Protein AF-A0A7Y5GUT2-F1 (afdb_monomer)

Nearest PDB structures (foldseek):
  7p0h-assembly2_B  TM=5.068E-01  e=4.570E-03  synthetic construct
  6veh-assembly1_A  TM=7.057E-01  e=5.970E-02  synthetic construct
  6gx7-assembly2_F  TM=5.545E-01  e=1.476E-02  synthetic construct
  6hwp-assembly1_A  TM=4.542E-01  e=3.322E-02  synthetic construct
  8aw4-assembly1_A  TM=5.226E-01  e=8.958E-02  synthetic construct

Foldseek 3Di:
DDDDDDDDDPDDDDDDDDDDDDDPPPPVVQDQDALCCQAANDPDFDDALVSELLSDHDPRGGGHLQHDPDPVSLVRSLVSVQVVCVVPVVSVVVSVVVLVVVLPPPVDDLSSNLSSLLSVLSNPPDPPLVVLVVQLPDPSLSSVLSSLLSCVSVPPVVSLVVLLVQLLDPPLVSVLSSLLSLLVDDDLVSLVSLLCSLPDPSGDLNSNLSSLLSLLVVLLVQLPDPDDRDPSSVVSLVSLVVCCVPPVNVVNNVSSCSSNVSVD

Radius of gyration: 24.72 Å; Cα contacts (8 Å, |Δi|>4): 349; chains: 1; bounding box: 60×76×70 Å

Secondary structure (DSSP, 8-state):
-----------S----------------------HHHHHHEEEEE-SSGGG-TTS-EETTEEE-TTT---HHHHHHHHHHHHHHHHH-HHHHHHHHHHHHHHHH-TTS-HHHHHHHHHHHHH-TT---HHHHHHHT--S-HHHHHHHHHHHHHTT-HHHHHHHHHHHTSS-HHHHHHHHHHHTTS--HHHHHHHHHHHH-TTS-HHHHHHHHHHHHHHHHHHHHS-SPPPHHHHHHHHHHHHHHH-TT-HHHHHHHHHHHHTT-

Structure (mmCIF, N/CA/C/O backbone):
data_AF-A0A7Y5GUT2-F1
#
_entry.id   AF-A0A7Y5GUT2-F1
#
loop_
_atom_site.group_PDB
_atom_site.id
_atom_site.type_symbol
_atom_site.label_atom_id
_atom_site.label_alt_id
_atom_site.label_comp_id
_atom_site.label_asym_id
_atom_site.label_entit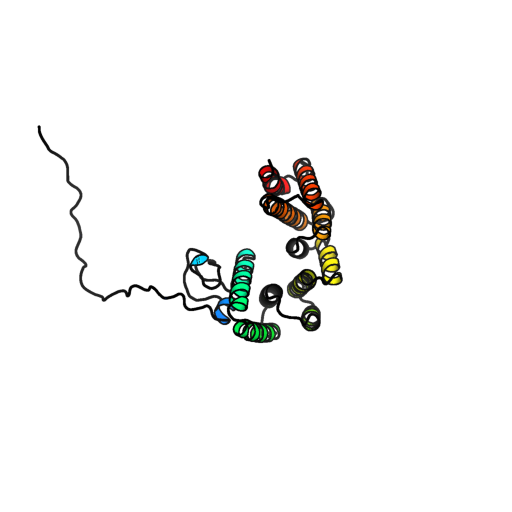y_id
_atom_site.label_seq_id
_atom_site.pdbx_PDB_ins_code
_atom_site.Cartn_x
_atom_site.Cartn_y
_atom_site.Cartn_z
_atom_site.occupancy
_atom_site.B_iso_or_equiv
_atom_site.auth_seq_id
_atom_site.auth_comp_id
_atom_site.auth_asym_id
_atom_site.auth_atom_id
_atom_site.pdbx_PDB_model_num
ATOM 1 N N . MET A 1 1 ? 37.863 -56.470 28.067 1.00 37.09 1 MET A N 1
ATOM 2 C CA . MET A 1 1 ? 38.954 -56.225 29.034 1.00 37.09 1 MET A CA 1
ATOM 3 C C . MET A 1 1 ? 39.257 -54.732 29.051 1.00 37.09 1 MET A C 1
ATOM 5 O O . MET A 1 1 ? 39.529 -54.203 27.990 1.00 37.09 1 MET A O 1
ATOM 9 N N . ILE A 1 2 ? 39.155 -54.115 30.241 1.00 39.62 2 ILE A N 1
ATOM 10 C CA . ILE A 1 2 ? 39.876 -52.911 30.727 1.00 39.62 2 ILE A CA 1
ATOM 11 C C . ILE A 1 2 ? 39.663 -51.618 29.897 1.00 39.62 2 ILE A C 1
ATOM 13 O O . ILE A 1 2 ? 40.226 -51.471 28.826 1.00 39.62 2 ILE A O 1
ATOM 17 N N . ARG A 1 3 ? 38.719 -50.721 30.237 1.00 39.31 3 ARG A N 1
ATOM 18 C CA . ARG A 1 3 ? 38.687 -49.711 31.331 1.00 39.31 3 ARG A CA 1
ATOM 19 C C . ARG A 1 3 ? 39.832 -48.677 31.301 1.00 39.31 3 ARG A C 1
ATOM 21 O O . ARG A 1 3 ? 40.996 -49.053 31.359 1.00 39.31 3 ARG A O 1
ATOM 28 N N . THR A 1 4 ? 39.428 -47.415 31.535 1.00 42.72 4 THR A N 1
ATOM 29 C CA . THR A 1 4 ? 40.193 -46.297 32.154 1.00 42.72 4 THR A CA 1
ATOM 30 C C . THR A 1 4 ? 41.186 -45.586 31.207 1.00 42.72 4 THR A C 1
ATOM 32 O O . THR A 1 4 ? 41.946 -46.256 30.538 1.00 42.72 4 THR A O 1
ATOM 35 N N . LEU A 1 5 ? 41.264 -44.258 31.030 1.00 42.97 5 LEU A N 1
ATOM 36 C CA . LEU A 1 5 ? 41.007 -43.071 31.860 1.00 42.97 5 LEU A CA 1
ATOM 37 C C . LEU A 1 5 ? 40.830 -41.838 30.940 1.00 42.97 5 LEU A C 1
ATOM 39 O O . LEU A 1 5 ? 41.570 -41.715 29.975 1.00 42.97 5 LEU A O 1
ATOM 43 N N . LEU A 1 6 ? 39.921 -40.914 31.268 1.00 38.81 6 LEU A N 1
ATOM 44 C CA . LEU A 1 6 ? 40.222 -39.522 31.674 1.00 38.81 6 LEU A CA 1
ATOM 45 C C . LEU A 1 6 ? 38.916 -38.701 31.676 1.00 38.81 6 LEU A C 1
ATOM 47 O O . LEU A 1 6 ? 38.557 -37.997 30.739 1.00 38.81 6 LEU A O 1
ATOM 51 N N . ARG A 1 7 ? 38.193 -38.812 32.794 1.00 40.50 7 ARG A N 1
ATOM 52 C CA . ARG A 1 7 ? 37.438 -37.695 33.371 1.00 40.50 7 ARG A CA 1
ATOM 53 C C . ARG A 1 7 ? 38.466 -36.762 33.987 1.00 40.50 7 ARG A C 1
ATOM 55 O O . ARG A 1 7 ? 39.305 -37.313 34.673 1.00 40.50 7 ARG A O 1
ATOM 62 N N . TRP A 1 8 ? 38.370 -35.450 33.789 1.00 40.09 8 TRP A N 1
ATOM 63 C CA . TRP A 1 8 ? 38.672 -34.385 34.767 1.00 40.09 8 TRP A CA 1
ATOM 64 C C . TRP A 1 8 ? 38.434 -33.044 34.065 1.00 40.09 8 TRP A C 1
ATOM 66 O O . TRP A 1 8 ? 39.355 -32.520 33.467 1.00 40.09 8 TRP A O 1
ATOM 76 N N . PHE A 1 9 ? 37.199 -32.532 34.079 1.00 39.62 9 PHE A N 1
ATOM 77 C CA . PHE A 1 9 ? 36.882 -31.091 34.016 1.00 39.62 9 PHE A CA 1
ATOM 78 C C . PHE A 1 9 ? 35.385 -30.886 34.326 1.00 39.62 9 PHE A C 1
ATOM 80 O O . PHE A 1 9 ? 34.613 -30.363 33.535 1.00 39.62 9 PHE A O 1
ATOM 87 N N . VAL A 1 10 ? 34.952 -31.370 35.495 1.00 45.28 10 VAL A N 1
ATOM 88 C CA . VAL A 1 10 ? 33.683 -30.966 36.126 1.00 45.28 10 VAL A CA 1
ATOM 89 C C . VAL A 1 10 ? 33.960 -30.838 37.620 1.00 45.28 10 VAL A C 1
ATOM 91 O O . VAL A 1 10 ? 33.845 -31.808 38.362 1.00 45.28 10 VAL A O 1
ATOM 94 N N . ALA A 1 11 ? 34.408 -29.660 38.044 1.00 43.44 11 ALA A N 1
ATOM 95 C CA . ALA A 1 11 ? 34.389 -29.230 39.439 1.00 43.44 11 ALA A CA 1
ATOM 96 C C . ALA A 1 11 ? 34.637 -27.718 39.479 1.00 43.44 11 ALA A C 1
ATOM 98 O O . ALA A 1 11 ? 35.757 -27.270 39.254 1.00 43.44 11 ALA A O 1
ATOM 99 N N . GLY A 1 12 ? 33.597 -26.934 39.761 1.00 34.31 12 GLY A N 1
ATOM 100 C CA . GLY A 1 12 ? 33.768 -25.520 40.079 1.00 34.31 12 GLY A CA 1
ATOM 101 C C . GLY A 1 12 ? 32.494 -24.698 39.938 1.00 34.31 12 GLY A C 1
ATOM 102 O O . GLY A 1 12 ? 32.177 -24.255 38.845 1.00 34.31 12 GLY A O 1
ATOM 103 N N . CYS A 1 13 ? 31.834 -24.446 41.071 1.00 37.88 13 CYS A N 1
ATOM 104 C CA . CYS A 1 13 ? 30.763 -23.462 41.282 1.00 37.88 13 CYS A CA 1
ATOM 105 C C . CYS A 1 13 ? 29.345 -23.824 40.811 1.00 37.88 13 CYS A C 1
ATOM 107 O O . CYS A 1 13 ? 28.699 -23.089 40.073 1.00 37.88 13 CYS A O 1
ATOM 109 N N . GLY A 1 14 ? 28.799 -24.893 41.391 1.00 36.81 14 GLY A N 1
ATOM 110 C CA . GLY A 1 14 ? 27.445 -24.795 41.934 1.00 36.81 14 GLY A CA 1
ATOM 111 C C . GLY A 1 14 ? 27.544 -24.247 43.357 1.00 36.81 14 GLY A C 1
ATOM 112 O O . GLY A 1 14 ? 28.198 -24.883 44.176 1.00 36.81 14 GLY A O 1
ATOM 113 N N . LEU A 1 15 ? 26.962 -23.072 43.615 1.00 44.94 15 LEU A N 1
ATOM 114 C CA . LEU A 1 15 ? 26.488 -22.595 44.926 1.00 44.94 15 LEU A CA 1
ATOM 115 C C . LEU A 1 15 ? 25.864 -21.201 44.741 1.00 44.94 15 LEU A C 1
ATOM 117 O O . LEU A 1 15 ? 26.494 -20.185 44.994 1.00 44.94 15 LEU A O 1
ATOM 121 N N . LEU A 1 16 ? 24.627 -21.183 44.245 1.00 39.94 16 LEU A N 1
ATOM 122 C CA . LEU A 1 16 ? 23.639 -20.107 44.412 1.00 39.94 16 LEU A CA 1
ATOM 123 C C . LEU A 1 16 ? 22.271 -20.711 44.062 1.00 39.94 16 LEU A C 1
ATOM 125 O O . LEU A 1 16 ? 21.653 -20.428 43.042 1.00 39.94 16 LEU A O 1
ATOM 129 N N . TRP A 1 17 ? 21.853 -21.656 44.900 1.00 41.66 17 TRP A N 1
ATOM 130 C CA . TRP A 1 17 ? 20.472 -22.111 44.991 1.00 41.66 17 TRP A CA 1
ATOM 131 C C . TRP A 1 17 ? 19.939 -21.603 46.331 1.00 41.66 17 TRP A C 1
ATOM 133 O O . TRP A 1 17 ? 20.664 -21.643 47.324 1.00 41.66 17 TRP A O 1
ATOM 143 N N . VAL A 1 18 ? 18.675 -21.173 46.327 1.00 46.59 18 VAL A N 1
ATOM 144 C CA . VAL A 1 18 ? 17.867 -20.628 47.437 1.00 46.59 18 VAL A CA 1
ATOM 145 C C . VAL A 1 18 ? 17.865 -19.093 47.564 1.00 46.59 18 VAL A C 1
ATOM 147 O O . VAL A 1 18 ? 18.497 -18.530 48.449 1.00 46.59 18 VAL A O 1
ATOM 150 N N . ALA A 1 19 ? 17.079 -18.427 46.706 1.00 40.97 19 ALA A N 1
ATOM 151 C CA . ALA A 1 19 ? 16.057 -17.436 47.097 1.00 40.97 19 ALA A CA 1
ATOM 152 C C . ALA A 1 19 ? 15.331 -16.881 45.850 1.00 40.97 19 ALA A C 1
ATOM 154 O O . ALA A 1 19 ? 15.988 -16.497 44.889 1.00 40.97 19 ALA A O 1
ATOM 155 N N . CYS A 1 20 ? 13.996 -16.768 45.927 1.00 38.91 20 CYS A N 1
ATOM 156 C CA . CYS A 1 20 ? 13.018 -16.391 44.881 1.00 38.91 20 CYS A CA 1
ATOM 157 C C . CYS A 1 20 ? 12.628 -17.592 43.996 1.00 38.91 20 CYS A C 1
ATOM 159 O O . CYS A 1 20 ? 13.369 -18.000 43.118 1.00 38.91 20 CYS A O 1
ATOM 161 N N . GLY A 1 21 ? 11.539 -18.312 44.275 1.00 34.50 21 GLY A N 1
ATOM 162 C CA . GLY A 1 21 ? 10.173 -17.781 44.280 1.00 34.50 21 GLY A CA 1
ATOM 163 C C . GLY A 1 21 ? 9.618 -17.977 42.868 1.00 34.50 21 GLY A C 1
ATOM 164 O O . GLY A 1 21 ? 10.098 -17.324 41.952 1.00 34.50 21 GLY A O 1
ATOM 165 N N . GLY A 1 22 ? 8.713 -18.946 42.693 1.00 42.69 22 GLY A N 1
ATOM 166 C CA . GLY A 1 22 ? 8.345 -19.520 41.396 1.00 42.69 22 GLY A CA 1
ATOM 167 C C . GLY A 1 22 ? 8.141 -18.499 40.277 1.00 42.69 22 GLY A C 1
ATOM 168 O O . GLY A 1 22 ? 7.324 -17.591 40.395 1.00 42.69 22 GLY A O 1
ATOM 169 N N . SER A 1 23 ? 8.844 -18.686 39.161 1.00 43.62 23 SER A N 1
ATOM 170 C CA . SER A 1 23 ? 8.384 -18.138 37.894 1.00 43.62 23 SER A CA 1
ATOM 171 C C . SER A 1 23 ? 7.243 -19.031 37.433 1.00 43.62 23 SER A C 1
ATOM 173 O O . SER A 1 23 ? 7.469 -20.176 37.037 1.00 43.62 23 SER A O 1
ATOM 175 N N . ALA A 1 24 ? 6.025 -18.519 37.589 1.00 37.91 24 ALA A N 1
ATOM 176 C CA . ALA A 1 24 ? 4.834 -19.038 36.945 1.00 37.91 24 ALA A CA 1
ATOM 177 C C . ALA A 1 24 ? 5.174 -19.486 35.523 1.00 37.91 24 ALA A C 1
ATOM 179 O O . ALA A 1 24 ? 5.819 -18.738 34.794 1.00 37.91 24 ALA A O 1
ATOM 180 N N . ASP A 1 25 ? 4.753 -20.694 35.171 1.00 39.84 25 ASP A N 1
ATOM 181 C CA . ASP A 1 25 ? 4.634 -21.126 33.788 1.00 39.84 25 ASP A CA 1
ATOM 182 C C . ASP A 1 25 ? 3.645 -20.155 33.121 1.00 39.84 25 ASP A C 1
ATOM 184 O O . ASP A 1 25 ? 2.447 -20.212 33.425 1.00 39.84 25 ASP A O 1
ATOM 188 N N . PRO A 1 26 ? 4.092 -19.167 32.321 1.00 42.09 26 PRO A N 1
ATOM 189 C CA . PRO A 1 26 ? 3.188 -18.289 31.634 1.00 42.09 26 PRO A CA 1
ATOM 190 C C . PRO A 1 26 ? 2.922 -18.983 30.306 1.00 42.09 26 PRO A C 1
ATOM 192 O O . PRO A 1 26 ? 3.357 -18.531 29.252 1.00 42.09 26 PRO A O 1
ATOM 195 N N . SER A 1 27 ? 2.082 -20.014 30.331 1.00 39.84 27 SER A N 1
ATOM 196 C CA . SER A 1 27 ? 1.068 -20.076 29.288 1.00 39.84 27 SER A CA 1
ATOM 197 C C . SER A 1 27 ? 0.137 -18.874 29.508 1.00 39.84 27 SER A C 1
ATOM 199 O O . SER A 1 27 ? -1.026 -19.009 29.890 1.00 39.84 27 SER A O 1
ATOM 201 N N . THR A 1 28 ? 0.678 -17.660 29.374 1.00 45.34 28 THR A N 1
ATOM 202 C CA . THR A 1 28 ? -0.091 -16.459 29.118 1.00 45.34 28 THR A CA 1
ATOM 203 C C . THR A 1 28 ? -0.789 -16.777 27.821 1.00 45.34 28 THR A C 1
ATOM 205 O O . THR A 1 28 ? -0.173 -16.720 26.759 1.00 45.34 28 THR A O 1
ATOM 208 N N . ALA A 1 29 ? -2.045 -17.213 27.918 1.00 45.81 29 ALA A N 1
ATOM 209 C CA . ALA A 1 29 ? -2.952 -17.124 26.795 1.00 45.81 29 ALA A CA 1
ATOM 210 C C . ALA A 1 29 ? -2.748 -15.717 26.230 1.00 45.81 29 ALA A C 1
ATOM 212 O O . ALA A 1 29 ? -2.889 -14.744 26.978 1.00 45.81 29 ALA A O 1
ATOM 213 N N . LEU A 1 30 ? -2.263 -15.648 24.989 1.00 53.81 30 LEU A N 1
ATOM 214 C CA . LEU A 1 30 ? -2.027 -14.397 24.284 1.00 53.81 30 LEU A CA 1
ATOM 215 C C . LEU A 1 30 ? -3.269 -13.530 24.493 1.00 53.81 30 LEU A C 1
ATOM 217 O O . LEU A 1 30 ? -4.396 -13.950 24.215 1.00 53.81 30 LEU A O 1
ATOM 221 N N . GLN A 1 31 ? -3.072 -12.404 25.175 1.00 64.25 31 GLN A N 1
ATOM 222 C CA . GLN A 1 31 ? -4.171 -11.540 25.553 1.00 64.25 31 GLN A CA 1
ATOM 223 C C . GLN A 1 31 ? -4.665 -10.900 24.265 1.00 64.25 31 GLN A C 1
ATOM 225 O O . GLN A 1 31 ? -3.934 -10.115 23.674 1.00 64.25 31 GLN A O 1
ATOM 230 N N . GLU A 1 32 ? -5.880 -11.257 23.839 1.00 78.50 32 GLU A N 1
ATOM 231 C CA . GLU A 1 32 ? -6.403 -10.851 22.534 1.00 78.50 32 GLU A CA 1
ATOM 232 C C . GLU A 1 32 ? -6.150 -9.362 22.257 1.00 78.50 32 GLU A C 1
ATOM 234 O O . GLU A 1 32 ? -6.569 -8.498 23.036 1.00 78.50 32 GLU A O 1
ATOM 239 N N . ALA A 1 33 ? -5.483 -9.070 21.136 1.00 82.25 33 ALA A N 1
ATOM 240 C CA . ALA A 1 33 ? -5.104 -7.709 20.775 1.00 82.25 33 ALA A CA 1
ATOM 241 C C . ALA A 1 33 ? -6.301 -6.748 20.783 1.00 82.25 33 ALA A C 1
ATOM 243 O O . ALA A 1 33 ? -7.351 -6.982 20.172 1.00 82.25 33 ALA A O 1
ATOM 244 N N . THR A 1 34 ? -6.105 -5.612 21.443 1.00 92.50 34 THR A N 1
ATOM 245 C CA . THR A 1 34 ? -7.052 -4.503 21.485 1.00 92.50 34 THR A CA 1
ATOM 246 C C . THR A 1 34 ? -6.893 -3.594 20.264 1.00 92.50 34 THR A C 1
ATOM 248 O O . THR A 1 34 ? -5.895 -3.635 19.545 1.00 92.50 34 THR A O 1
ATOM 251 N N . ILE A 1 35 ? -7.855 -2.689 20.048 1.00 92.69 35 ILE A N 1
ATOM 252 C CA . ILE A 1 35 ? -7.745 -1.630 19.026 1.00 92.69 35 ILE A CA 1
ATOM 253 C C . ILE A 1 35 ? -6.454 -0.812 19.221 1.00 92.69 35 ILE A C 1
ATOM 255 O O . ILE A 1 35 ? -5.794 -0.459 18.245 1.00 92.69 35 ILE A O 1
ATOM 259 N N . ALA A 1 36 ? -6.074 -0.535 20.474 1.00 92.81 36 ALA A N 1
ATOM 260 C CA . ALA A 1 36 ? -4.859 0.210 20.785 1.00 92.81 36 ALA A CA 1
ATOM 261 C C . ALA A 1 36 ? -3.598 -0.543 20.336 1.00 92.81 36 ALA A C 1
ATOM 263 O O . ALA A 1 36 ? -2.690 0.092 19.803 1.00 92.81 36 ALA A O 1
ATOM 264 N N . ASP A 1 37 ? -3.576 -1.873 20.459 1.00 93.38 37 ASP A N 1
ATOM 265 C CA . ASP A 1 37 ? -2.447 -2.698 20.019 1.00 93.38 37 ASP A CA 1
ATOM 266 C C . ASP A 1 37 ? -2.286 -2.656 18.494 1.00 93.38 37 ASP A C 1
ATOM 268 O O . ASP A 1 37 ? -1.186 -2.432 17.997 1.00 93.38 37 ASP A O 1
ATOM 272 N N . PHE A 1 38 ? -3.373 -2.752 17.720 1.00 92.50 38 PHE A N 1
ATOM 273 C CA . PHE A 1 38 ? -3.296 -2.613 16.256 1.00 92.50 38 PHE A CA 1
ATOM 274 C C . PHE A 1 38 ? -2.818 -1.222 15.810 1.00 92.50 38 PHE A C 1
ATOM 276 O O . PHE A 1 38 ? -2.125 -1.086 14.796 1.00 92.50 38 PHE A O 1
ATOM 283 N N . LEU A 1 39 ? -3.171 -0.172 16.557 1.00 93.44 39 LEU A N 1
ATOM 284 C CA . LEU A 1 39 ? -2.782 1.198 16.229 1.00 93.44 39 LEU A CA 1
ATOM 285 C C . LEU A 1 39 ? -1.345 1.513 16.656 1.00 93.44 39 LEU A C 1
ATOM 287 O O . LEU A 1 39 ? -0.554 1.962 15.830 1.00 93.44 39 LEU A O 1
ATOM 291 N N . ALA A 1 40 ? -0.998 1.299 17.922 1.00 92.06 40 ALA A N 1
ATOM 292 C CA . ALA A 1 40 ? 0.263 1.738 18.524 1.00 92.06 40 ALA A CA 1
ATOM 293 C C . ALA A 1 40 ? 1.274 0.603 18.757 1.00 92.06 40 ALA A C 1
ATOM 295 O O . ALA A 1 40 ? 2.463 0.871 18.932 1.00 92.06 40 ALA A O 1
ATOM 296 N N . GLY A 1 41 ? 0.838 -0.650 18.699 1.00 91.00 41 GLY A N 1
ATOM 297 C CA . GLY A 1 41 ? 1.623 -1.812 19.096 1.00 91.00 41 GLY A CA 1
ATOM 298 C C . GLY A 1 41 ? 1.465 -2.091 20.581 1.00 91.00 41 GLY A C 1
ATOM 299 O O . GLY A 1 41 ? 0.904 -1.282 21.323 1.00 91.00 41 GLY A O 1
ATOM 300 N N . SER A 1 42 ? 1.987 -3.233 21.015 1.00 87.00 42 SER A N 1
ATOM 301 C CA . SER A 1 42 ? 1.985 -3.611 22.425 1.00 87.00 42 SER A CA 1
ATOM 302 C C . SER A 1 42 ? 3.388 -3.481 23.023 1.00 87.00 42 SER A C 1
ATOM 304 O O . SER A 1 42 ? 4.406 -3.389 22.331 1.00 87.00 42 SER A O 1
ATOM 306 N N . SER A 1 43 ? 3.471 -3.456 24.353 1.00 82.75 43 SER A N 1
ATOM 307 C CA . SER A 1 43 ? 4.757 -3.455 25.059 1.00 82.75 43 SER A CA 1
ATOM 308 C C . SER A 1 43 ? 5.440 -4.831 25.067 1.00 82.75 43 SER A C 1
ATOM 310 O O . SER A 1 43 ? 6.583 -4.927 25.533 1.00 82.75 43 SER A O 1
ATOM 312 N N . VAL A 1 44 ? 4.768 -5.861 24.537 1.00 86.94 44 VAL A N 1
ATOM 313 C CA . VAL A 1 44 ? 5.232 -7.249 24.473 1.00 86.94 44 VAL A CA 1
ATOM 314 C C . VAL A 1 44 ? 6.473 -7.337 23.589 1.00 86.94 44 VAL A C 1
ATOM 316 O O . VAL A 1 44 ? 6.535 -6.770 22.495 1.00 86.94 44 VAL A O 1
ATOM 319 N N . ARG A 1 45 ? 7.497 -8.018 24.108 1.00 91.56 45 ARG A N 1
ATOM 320 C CA . ARG A 1 45 ? 8.712 -8.332 23.353 1.00 91.56 45 ARG A CA 1
ATOM 321 C C . ARG A 1 45 ? 8.472 -9.566 22.503 1.00 91.56 45 ARG A C 1
ATOM 323 O O . ARG A 1 45 ? 7.792 -10.478 22.954 1.00 91.56 45 ARG A O 1
ATOM 330 N N . CYS A 1 46 ? 9.093 -9.592 21.338 1.00 92.50 46 CYS A N 1
ATOM 331 C CA . CYS A 1 46 ? 8.997 -10.707 20.411 1.00 92.50 46 CYS A CA 1
ATOM 332 C C . CYS A 1 46 ? 10.327 -10.931 19.690 1.00 92.50 46 CYS A C 1
ATOM 334 O O . CYS A 1 46 ? 11.172 -10.033 19.607 1.00 92.50 46 CYS A O 1
ATOM 336 N N . MET A 1 47 ? 10.479 -12.130 19.152 1.00 93.62 47 MET A N 1
ATOM 337 C CA . MET A 1 47 ? 11.515 -12.555 18.221 1.00 93.62 47 MET A CA 1
ATOM 338 C C . MET A 1 47 ? 10.917 -12.937 16.864 1.00 93.62 47 MET A C 1
ATOM 340 O O . MET A 1 47 ? 11.598 -12.796 15.849 1.00 93.62 47 MET A O 1
ATOM 344 N N . LEU A 1 48 ? 9.664 -13.404 16.848 1.00 89.94 48 LEU A N 1
ATOM 345 C CA . LEU A 1 48 ? 8.962 -13.902 15.665 1.00 89.94 48 LEU A CA 1
ATOM 346 C C . LEU A 1 48 ? 7.591 -13.232 15.517 1.00 89.94 48 LEU A C 1
ATOM 348 O O . LEU A 1 48 ? 6.969 -12.849 16.505 1.00 89.94 48 LEU A O 1
ATOM 352 N N . ASP A 1 49 ? 7.101 -13.116 14.280 1.00 89.69 49 ASP A N 1
ATOM 353 C CA .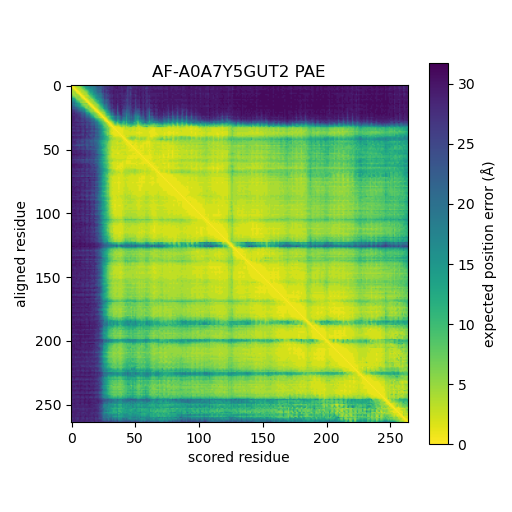 ASP A 1 49 ? 5.799 -12.499 13.977 1.00 89.69 49 ASP A CA 1
ATOM 354 C C . ASP A 1 49 ? 4.622 -13.226 14.650 1.00 89.69 49 ASP A C 1
ATOM 356 O O . ASP A 1 49 ? 3.664 -12.585 15.076 1.00 89.69 49 ASP A O 1
ATOM 360 N N . GLU A 1 50 ? 4.711 -14.553 14.781 1.00 89.31 50 GLU A N 1
ATOM 361 C CA . GLU A 1 50 ? 3.686 -15.412 15.393 1.00 89.31 50 GLU A CA 1
ATOM 362 C C . GLU A 1 50 ? 3.534 -15.223 16.909 1.00 89.31 50 GLU A C 1
ATOM 364 O O . GLU A 1 50 ? 2.515 -15.606 17.477 1.00 89.31 50 GLU A O 1
ATOM 369 N N . GLU A 1 51 ? 4.510 -14.588 17.564 1.00 89.56 51 GLU A N 1
ATOM 370 C CA . GLU A 1 51 ? 4.438 -14.235 18.988 1.00 89.56 51 GLU A CA 1
ATOM 371 C C . GLU A 1 51 ? 3.594 -12.972 19.231 1.00 89.56 51 GLU A C 1
ATOM 373 O O . GLU A 1 51 ? 3.348 -12.594 20.377 1.00 89.56 51 GLU A O 1
ATOM 378 N N . CYS A 1 52 ? 3.169 -12.296 18.160 1.00 91.62 52 CYS A N 1
ATOM 379 C CA . CYS A 1 52 ? 2.425 -11.051 18.223 1.00 91.62 52 CYS A CA 1
ATOM 380 C C . CYS A 1 52 ? 0.989 -11.228 17.747 1.00 91.62 52 CYS A C 1
ATOM 382 O O . CYS A 1 52 ? 0.742 -11.569 16.594 1.00 91.62 52 CYS A O 1
ATOM 384 N N . ASP A 1 53 ? 0.027 -10.842 18.583 1.00 89.94 53 ASP A N 1
ATOM 385 C CA . ASP A 1 53 ? -1.392 -10.860 18.208 1.00 89.94 53 ASP A CA 1
ATOM 386 C C . ASP A 1 53 ? -1.743 -9.880 17.083 1.00 89.94 53 ASP A C 1
ATOM 388 O O . ASP A 1 53 ? -2.740 -10.070 16.387 1.00 89.94 53 ASP A O 1
ATOM 392 N N . THR A 1 54 ? -0.911 -8.855 16.869 1.00 90.94 54 THR A N 1
ATOM 393 C CA . THR A 1 54 ? -0.986 -7.959 15.706 1.00 90.94 54 THR A CA 1
ATOM 394 C C . THR A 1 54 ? -0.333 -8.554 14.453 1.00 90.94 54 THR A C 1
ATOM 396 O O . THR A 1 54 ? -0.442 -7.971 13.382 1.00 90.94 54 THR A O 1
ATOM 399 N N . GLY A 1 55 ? 0.329 -9.708 14.554 1.00 90.88 55 GLY A N 1
ATOM 400 C CA . GLY A 1 55 ? 0.919 -10.449 13.437 1.00 90.88 55 GLY A CA 1
ATOM 401 C C . GLY A 1 55 ? 2.260 -9.920 12.928 1.00 90.88 55 GLY A C 1
ATOM 402 O O . GLY A 1 55 ? 2.685 -10.326 11.849 1.00 90.88 55 GLY A O 1
ATOM 403 N N . ALA A 1 56 ? 2.911 -8.996 13.644 1.00 92.62 56 ALA A N 1
ATOM 404 C CA . ALA A 1 56 ? 4.196 -8.437 13.228 1.00 92.62 56 ALA A CA 1
ATOM 405 C C . ALA A 1 56 ? 5.124 -8.146 14.413 1.00 92.62 56 ALA A C 1
ATOM 407 O O . ALA A 1 56 ? 4.804 -7.329 15.283 1.00 92.62 56 ALA A O 1
ATOM 408 N N . CYS A 1 57 ? 6.317 -8.735 14.381 1.00 93.69 57 CYS A N 1
ATOM 409 C CA . CYS A 1 57 ? 7.409 -8.434 15.287 1.00 93.69 57 CYS A CA 1
ATOM 410 C C . CYS A 1 57 ? 8.384 -7.446 14.640 1.00 93.69 57 CYS A C 1
ATOM 412 O O . CYS A 1 57 ? 9.137 -7.783 13.727 1.00 93.69 57 CYS A O 1
ATOM 414 N N . TYR A 1 58 ? 8.406 -6.202 15.119 1.00 93.31 58 TYR A N 1
ATOM 415 C CA . TYR A 1 58 ? 9.262 -5.153 14.571 1.00 93.31 58 TYR A CA 1
ATOM 416 C C . TYR A 1 58 ? 10.196 -4.592 15.638 1.00 93.31 58 TYR A C 1
ATOM 418 O O . TYR A 1 58 ? 9.756 -4.113 16.681 1.00 93.31 58 TYR A O 1
ATOM 426 N N . GLN A 1 59 ? 11.506 -4.651 15.375 1.00 91.06 59 GLN A N 1
ATOM 427 C CA . GLN A 1 59 ? 12.544 -4.173 16.300 1.00 91.06 59 GLN A CA 1
ATOM 428 C C . GLN A 1 59 ? 12.427 -4.797 17.710 1.00 91.06 59 GLN A C 1
ATOM 430 O O . GLN A 1 59 ? 12.660 -4.140 18.726 1.00 91.06 59 GLN A O 1
ATOM 435 N N . GLY A 1 60 ? 12.055 -6.083 17.768 1.00 91.31 60 GLY A N 1
ATOM 436 C CA . GLY A 1 60 ? 11.935 -6.860 19.005 1.00 91.31 60 GLY A CA 1
ATOM 437 C C . GLY A 1 60 ? 10.664 -6.595 19.819 1.00 91.31 60 GLY A C 1
ATOM 438 O O . GLY A 1 60 ? 10.625 -6.920 21.010 1.00 91.31 60 GLY A O 1
ATOM 439 N N . ARG A 1 61 ? 9.645 -5.958 19.223 1.00 93.38 61 ARG A N 1
ATOM 440 C CA . ARG A 1 61 ? 8.351 -5.660 19.859 1.00 93.38 61 ARG A CA 1
ATOM 441 C C . ARG A 1 61 ? 7.182 -5.871 18.907 1.00 93.38 61 ARG A C 1
ATOM 443 O O . ARG A 1 61 ? 7.323 -5.689 17.698 1.00 93.38 61 ARG A O 1
ATOM 450 N N . CYS A 1 62 ? 6.020 -6.195 19.464 1.00 93.94 62 CYS A N 1
ATOM 451 C CA . CYS A 1 62 ? 4.809 -6.338 18.668 1.00 93.94 62 CYS A CA 1
ATOM 452 C C . CYS A 1 62 ? 4.345 -4.989 18.126 1.00 93.94 62 CYS A C 1
ATOM 454 O O . CYS A 1 62 ? 4.033 -4.057 18.870 1.00 93.94 62 CYS A O 1
ATOM 456 N N . ALA A 1 63 ? 4.344 -4.885 16.802 1.00 93.31 63 ALA A N 1
ATOM 457 C CA . ALA A 1 63 ? 4.153 -3.633 16.099 1.00 93.31 63 ALA A CA 1
ATOM 458 C C . ALA A 1 63 ? 2.673 -3.269 15.976 1.00 93.31 63 ALA A C 1
ATOM 460 O O . ALA A 1 63 ? 1.820 -4.136 15.787 1.00 93.31 63 ALA A O 1
ATOM 461 N N . GLY A 1 64 ? 2.395 -1.966 15.996 1.00 93.38 64 GLY A N 1
ATOM 462 C CA . GLY A 1 64 ? 1.146 -1.399 15.498 1.00 93.38 64 GLY A CA 1
ATOM 463 C C . GLY A 1 64 ? 1.420 -0.485 14.316 1.00 93.38 64 GLY A C 1
ATOM 464 O O . GLY A 1 64 ? 2.558 -0.072 14.069 1.00 93.38 64 GLY A O 1
ATOM 465 N N . VAL A 1 65 ? 0.373 -0.146 13.569 1.00 92.25 65 VAL A N 1
ATOM 466 C CA . VAL A 1 65 ? 0.526 0.553 12.286 1.00 92.25 65 VAL A CA 1
ATOM 467 C C . VAL A 1 65 ? 1.207 1.918 12.423 1.00 92.25 65 VAL A C 1
ATOM 469 O O . VAL A 1 65 ? 1.921 2.340 11.519 1.00 92.25 65 VAL A O 1
ATOM 472 N N . LEU A 1 66 ? 1.005 2.620 13.543 1.00 92.12 66 LEU A N 1
ATOM 473 C CA . LEU A 1 66 ? 1.544 3.960 13.766 1.00 92.12 66 LEU A CA 1
ATOM 474 C C . LEU A 1 66 ? 3.026 3.944 14.130 1.00 92.12 66 LEU A C 1
ATOM 476 O O . LEU A 1 66 ? 3.715 4.925 13.844 1.00 92.12 66 LEU A O 1
ATOM 480 N N . THR A 1 67 ? 3.513 2.868 14.747 1.00 88.75 67 THR A N 1
ATOM 481 C CA . THR A 1 67 ? 4.878 2.776 15.281 1.00 88.75 67 THR A CA 1
ATOM 482 C C . THR A 1 67 ? 5.859 2.130 14.314 1.00 88.75 67 THR A C 1
ATOM 484 O O . THR A 1 67 ? 7.051 2.407 14.408 1.00 88.75 67 THR A O 1
ATOM 487 N N . THR A 1 68 ? 5.385 1.360 13.332 1.00 87.81 68 THR A N 1
ATOM 488 C CA . THR A 1 68 ? 6.256 0.793 12.297 1.00 87.81 68 THR A CA 1
ATOM 489 C C . THR A 1 68 ? 6.399 1.696 11.066 1.00 87.81 68 THR A C 1
ATOM 491 O O . THR A 1 68 ? 5.434 2.224 10.507 1.00 87.81 68 THR A O 1
ATOM 494 N N . ASP A 1 69 ? 7.633 1.870 10.607 1.00 85.06 69 ASP A N 1
ATOM 495 C CA . ASP A 1 69 ? 7.988 2.468 9.318 1.00 85.06 69 ASP A CA 1
ATOM 496 C C . ASP A 1 69 ? 8.167 1.431 8.200 1.00 85.06 69 ASP A C 1
ATOM 498 O O . ASP A 1 69 ? 8.292 1.807 7.034 1.00 85.06 69 ASP A O 1
ATOM 502 N N . ALA A 1 70 ? 8.090 0.139 8.522 1.00 84.06 70 ALA A N 1
ATOM 503 C CA . ALA A 1 70 ? 8.218 -0.938 7.559 1.00 84.06 70 ALA A CA 1
ATOM 504 C C . ALA A 1 70 ? 6.863 -1.300 6.928 1.00 84.06 70 ALA A C 1
ATOM 506 O O . ALA A 1 70 ? 5.927 -1.738 7.598 1.00 84.06 70 ALA A O 1
ATOM 507 N N . LEU A 1 71 ? 6.769 -1.171 5.600 1.00 80.81 71 LEU A N 1
ATOM 508 C CA . LEU A 1 71 ? 5.536 -1.452 4.855 1.00 80.81 71 LEU A CA 1
ATOM 509 C C . LEU A 1 71 ? 5.064 -2.908 5.003 1.00 80.81 71 LEU A C 1
ATOM 511 O O . LEU A 1 71 ? 3.862 -3.157 5.048 1.00 80.81 71 LEU A O 1
ATOM 515 N N . TRP A 1 72 ? 5.988 -3.871 5.088 1.00 83.56 72 TRP A N 1
ATOM 516 C CA . TRP A 1 72 ? 5.633 -5.278 5.296 1.00 83.56 72 TRP A CA 1
ATOM 517 C C . TRP A 1 72 ? 4.916 -5.477 6.637 1.00 83.56 72 TRP A C 1
ATOM 519 O O . TRP A 1 72 ? 3.876 -6.127 6.667 1.00 83.56 72 TRP A O 1
ATOM 529 N N . ALA A 1 73 ? 5.397 -4.8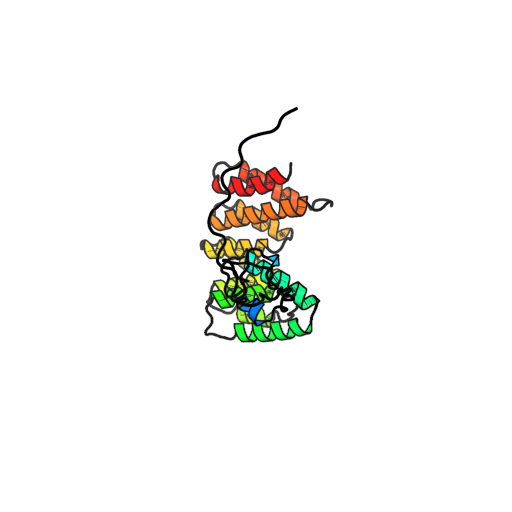45 7.712 1.00 89.44 73 ALA A N 1
ATOM 530 C CA . ALA A 1 73 ? 4.800 -4.956 9.039 1.00 89.44 73 ALA A CA 1
ATOM 531 C C . ALA A 1 73 ? 3.410 -4.312 9.060 1.00 89.44 73 ALA A C 1
ATOM 533 O O . ALA A 1 73 ? 2.465 -4.911 9.556 1.00 89.44 73 ALA A O 1
ATOM 534 N N . GLN A 1 74 ? 3.243 -3.144 8.427 1.00 89.31 74 GLN A N 1
ATOM 535 C CA . GLN A 1 74 ? 1.926 -2.508 8.277 1.00 89.31 74 GLN A CA 1
ATOM 536 C C . GLN A 1 74 ? 0.923 -3.423 7.554 1.00 89.31 74 GLN A C 1
ATOM 538 O O . GLN A 1 74 ? -0.237 -3.502 7.956 1.00 89.31 74 GLN A O 1
ATOM 543 N N . ARG A 1 75 ? 1.364 -4.139 6.510 1.00 85.94 75 ARG A N 1
ATOM 544 C CA . ARG A 1 75 ? 0.526 -5.109 5.785 1.00 85.94 75 ARG A CA 1
ATOM 545 C C . ARG A 1 75 ? 0.171 -6.321 6.644 1.00 85.94 75 ARG A C 1
ATOM 547 O O . ARG A 1 75 ? -0.978 -6.747 6.601 1.00 85.94 75 ARG A O 1
ATOM 554 N N . GLN A 1 76 ? 1.113 -6.845 7.430 1.00 89.69 76 GLN A N 1
ATOM 555 C CA . GLN A 1 76 ? 0.843 -7.955 8.349 1.00 89.69 76 GLN A CA 1
ATOM 556 C C . GLN A 1 76 ? -0.171 -7.565 9.429 1.00 89.69 76 GLN A C 1
ATOM 558 O O . GLN A 1 76 ? -1.164 -8.267 9.614 1.00 89.69 76 GLN A O 1
ATOM 563 N N . VAL A 1 77 ? 0.009 -6.387 10.039 1.00 93.00 77 VAL A N 1
ATOM 564 C CA . VAL A 1 77 ? -0.952 -5.801 10.987 1.00 93.00 77 VAL A CA 1
ATOM 565 C C . VAL A 1 77 ? -2.333 -5.654 10.350 1.00 93.00 77 VAL A C 1
ATOM 567 O O . VAL A 1 77 ? -3.335 -6.034 10.952 1.00 93.00 77 VAL A O 1
ATOM 570 N N . GLY A 1 78 ? -2.399 -5.163 9.110 1.00 91.25 78 GLY A N 1
ATOM 571 C CA . GLY A 1 78 ? -3.650 -5.067 8.358 1.00 91.25 78 GLY A CA 1
ATOM 572 C C . GLY A 1 78 ? -4.309 -6.422 8.077 1.00 91.25 78 GLY A C 1
ATOM 573 O O . GLY A 1 78 ? -5.516 -6.554 8.260 1.00 91.25 78 GLY A O 1
ATOM 574 N N . ARG A 1 79 ? -3.540 -7.442 7.676 1.00 90.38 79 ARG A N 1
ATOM 575 C CA . ARG A 1 79 ? -4.060 -8.798 7.425 1.00 90.38 79 ARG A CA 1
ATOM 576 C C . ARG A 1 79 ? -4.654 -9.401 8.694 1.00 90.38 79 ARG A C 1
ATOM 578 O O . ARG A 1 79 ? -5.795 -9.857 8.680 1.00 90.38 79 ARG A O 1
ATOM 585 N N . ARG A 1 80 ? -3.912 -9.329 9.799 1.00 92.69 80 ARG A N 1
ATOM 586 C CA . ARG A 1 80 ? -4.356 -9.852 11.092 1.00 92.69 80 ARG A CA 1
ATOM 587 C C . ARG A 1 80 ? -5.591 -9.118 11.619 1.00 92.69 80 ARG A C 1
ATOM 589 O O . ARG A 1 80 ? -6.481 -9.730 12.200 1.00 92.69 80 ARG A O 1
ATOM 596 N N . LEU A 1 81 ? -5.687 -7.814 11.357 1.00 92.31 81 LEU A N 1
ATOM 597 C CA . LEU A 1 81 ? -6.876 -7.027 11.665 1.00 92.31 81 LEU A CA 1
ATOM 598 C C . LEU A 1 81 ? -8.110 -7.513 10.888 1.00 92.31 81 LEU A C 1
ATOM 600 O O . LEU A 1 81 ? -9.192 -7.593 11.462 1.00 92.31 81 LEU A O 1
ATOM 604 N N . VAL A 1 82 ? -7.970 -7.846 9.601 1.00 91.44 82 VAL A N 1
ATOM 605 C CA . VAL A 1 82 ? -9.085 -8.366 8.789 1.00 91.44 82 VAL A CA 1
ATOM 606 C C . VAL A 1 82 ? -9.594 -9.692 9.342 1.00 91.44 82 VAL A C 1
ATOM 608 O O . VAL A 1 82 ? -10.802 -9.831 9.521 1.00 91.44 82 VAL A O 1
ATOM 611 N N . GLU A 1 83 ? -8.694 -10.622 9.670 1.00 91.75 83 GLU A N 1
ATOM 612 C CA . GLU A 1 83 ? -9.042 -11.893 10.325 1.00 91.75 83 GLU A CA 1
ATOM 613 C C . GLU A 1 83 ? -9.832 -11.631 11.615 1.00 91.75 83 GLU A C 1
ATOM 615 O O . GLU A 1 83 ? -10.937 -12.140 11.799 1.00 91.75 83 GLU A O 1
ATOM 620 N N . ARG A 1 84 ? -9.334 -10.720 12.459 1.00 91.50 84 ARG A N 1
ATOM 621 C CA . ARG A 1 84 ? -9.990 -10.368 13.721 1.00 91.50 84 ARG A CA 1
ATOM 622 C C . ARG A 1 84 ? -11.382 -9.762 13.530 1.00 91.50 84 ARG A C 1
ATOM 624 O O . ARG A 1 84 ? -12.289 -10.032 14.312 1.00 91.50 84 ARG A O 1
ATOM 631 N N . ILE A 1 85 ? -11.573 -8.944 12.500 1.00 91.44 85 ILE A N 1
ATOM 632 C CA . ILE A 1 85 ? -12.872 -8.340 12.164 1.00 91.44 85 ILE A CA 1
ATOM 633 C C . ILE A 1 85 ? -13.853 -9.379 11.601 1.00 91.44 85 ILE A C 1
ATOM 635 O O . ILE A 1 85 ? -15.067 -9.257 11.795 1.00 91.44 85 ILE A O 1
ATOM 639 N N . GLN A 1 86 ? -13.353 -10.389 10.886 1.00 91.38 86 GLN A N 1
ATOM 640 C CA . GLN A 1 86 ? -14.166 -11.511 10.417 1.00 91.38 86 GLN A CA 1
ATOM 641 C C . GLN A 1 86 ? -14.650 -12.365 11.593 1.00 91.38 86 GLN A C 1
ATOM 643 O O . GLN A 1 86 ? -15.828 -12.714 11.632 1.00 91.38 86 GLN A O 1
ATOM 648 N N . GLU A 1 87 ? -13.776 -12.628 12.567 1.00 92.00 87 GLU A N 1
ATOM 649 C CA . GLU A 1 87 ? -14.105 -13.342 13.807 1.00 92.00 87 GLU A CA 1
ATOM 650 C C . GLU A 1 87 ? -15.048 -12.539 14.718 1.00 92.00 87 GLU A C 1
ATOM 652 O O . GLU A 1 87 ? -15.948 -13.104 15.338 1.00 92.00 87 GLU A O 1
ATOM 657 N N . ASN A 1 88 ? -14.865 -11.216 14.792 1.00 92.62 88 ASN A N 1
ATOM 658 C CA . ASN A 1 88 ? -15.639 -10.324 15.650 1.00 92.62 88 ASN A CA 1
ATOM 659 C C . ASN A 1 88 ? -16.088 -9.055 14.893 1.00 92.62 88 ASN A C 1
ATOM 661 O O . ASN A 1 88 ? -15.393 -8.033 14.901 1.00 92.62 88 ASN A O 1
ATOM 665 N N . PRO A 1 89 ? -17.277 -9.071 14.263 1.00 91.06 89 PRO A N 1
ATOM 666 C CA . PRO A 1 89 ? -17.795 -7.916 13.534 1.00 91.06 89 PRO A CA 1
ATOM 667 C C . PRO A 1 89 ? -17.953 -6.642 14.374 1.00 91.06 89 PRO A C 1
ATOM 669 O O . PRO A 1 89 ? -17.645 -5.560 13.875 1.00 91.06 89 PRO A O 1
ATOM 672 N N . GLU A 1 90 ? -18.360 -6.756 15.644 1.00 91.69 90 GLU A N 1
ATOM 673 C CA . GLU A 1 90 ? -18.514 -5.602 16.544 1.00 91.69 90 GLU A CA 1
ATOM 674 C C . GLU A 1 90 ? -17.176 -4.911 16.833 1.00 91.69 90 GLU A C 1
ATOM 676 O O . GLU A 1 90 ? -17.118 -3.689 17.004 1.00 91.69 90 GLU A O 1
ATOM 681 N N . PHE A 1 91 ? -16.083 -5.682 16.887 1.00 91.31 91 PHE A N 1
ATOM 682 C CA . PHE A 1 91 ? -14.735 -5.126 16.965 1.00 91.31 91 PHE A CA 1
ATOM 683 C C . PHE A 1 91 ? -14.439 -4.267 15.734 1.00 91.31 91 PHE A C 1
ATOM 685 O O . PHE A 1 91 ? -13.899 -3.174 15.881 1.00 91.31 91 PHE A O 1
ATOM 692 N N . GLY A 1 92 ? -14.844 -4.716 14.543 1.00 90.12 92 GLY A N 1
ATOM 693 C CA . GLY A 1 92 ? -14.697 -3.958 13.301 1.00 90.12 92 GLY A CA 1
ATOM 694 C C . GLY A 1 92 ? -15.409 -2.609 13.327 1.00 90.12 92 GLY A C 1
ATOM 695 O O . GLY A 1 92 ? -14.796 -1.599 12.986 1.00 90.12 92 GLY A O 1
ATOM 696 N N . ASP A 1 93 ? -16.657 -2.563 13.791 1.00 89.81 93 ASP A N 1
ATOM 697 C CA . ASP A 1 93 ? -17.419 -1.309 13.873 1.00 89.81 93 ASP A CA 1
ATOM 698 C C . ASP A 1 93 ? -16.762 -0.310 14.835 1.00 89.81 93 ASP A C 1
ATOM 700 O O . ASP A 1 93 ? -16.564 0.863 14.497 1.00 89.81 93 ASP A O 1
ATOM 704 N N . LYS A 1 94 ? -16.344 -0.789 16.016 1.00 91.88 94 LYS A N 1
ATOM 705 C CA . LYS A 1 94 ? -15.603 0.018 16.999 1.00 91.88 94 LYS A CA 1
ATOM 706 C C . LYS A 1 94 ? -14.270 0.497 16.430 1.00 91.88 94 LYS A C 1
ATOM 708 O O . LYS A 1 94 ? -13.934 1.670 16.564 1.00 91.88 94 LYS A O 1
ATOM 713 N N . PHE A 1 95 ? -13.539 -0.385 15.753 1.00 92.00 95 PHE A N 1
ATOM 714 C CA . PHE A 1 95 ? -12.256 -0.075 15.137 1.00 92.00 95 PHE A CA 1
ATOM 715 C C . PHE A 1 95 ? -12.390 1.017 14.070 1.00 92.00 95 PHE A C 1
ATOM 717 O O . PHE A 1 95 ? -11.637 1.989 14.089 1.00 92.00 95 PHE A O 1
ATOM 724 N N . ILE A 1 96 ? -13.381 0.915 13.177 1.00 89.56 96 ILE A N 1
ATOM 725 C CA . ILE A 1 96 ? -13.649 1.934 12.154 1.00 89.56 96 ILE A CA 1
ATOM 726 C C . ILE A 1 96 ? -14.041 3.273 12.786 1.00 89.56 96 ILE A C 1
ATOM 728 O O . ILE A 1 96 ? -13.561 4.314 12.330 1.00 89.56 96 ILE A O 1
ATOM 732 N N . ALA A 1 97 ? -14.865 3.274 13.839 1.00 90.25 97 ALA A N 1
ATOM 733 C CA . ALA A 1 97 ? -15.207 4.495 14.568 1.00 90.25 97 ALA A CA 1
ATOM 734 C C . ALA A 1 97 ? -13.954 5.166 15.161 1.00 90.25 97 ALA A C 1
ATOM 736 O O . ALA A 1 97 ? -13.698 6.338 14.878 1.00 90.25 97 ALA A O 1
ATOM 737 N N . THR A 1 98 ? -13.116 4.405 15.873 1.00 92.25 98 THR A N 1
ATOM 738 C CA . THR A 1 98 ? -11.848 4.901 16.429 1.00 92.25 98 THR A CA 1
ATOM 739 C C . THR A 1 98 ? -10.906 5.412 15.342 1.00 92.25 98 THR A C 1
ATOM 741 O O . THR A 1 98 ? -10.264 6.448 15.506 1.00 92.25 98 THR A O 1
ATOM 744 N N . LEU A 1 99 ? -10.820 4.724 14.203 1.00 90.94 99 LEU A N 1
ATOM 745 C CA . LEU A 1 99 ? -9.907 5.110 13.133 1.00 90.94 99 LEU A CA 1
ATOM 746 C C . LEU A 1 99 ? -10.368 6.389 12.413 1.00 90.94 99 LEU A C 1
ATOM 748 O O . LEU A 1 99 ? -9.538 7.221 12.046 1.00 90.94 99 LEU A O 1
ATOM 752 N N . ARG A 1 100 ? -11.685 6.598 12.282 1.00 90.12 100 ARG A N 1
ATOM 753 C CA . ARG A 1 100 ? -12.270 7.860 11.795 1.00 90.12 100 ARG A CA 1
ATOM 754 C C . ARG A 1 100 ? -11.978 9.027 12.733 1.00 90.12 100 ARG A C 1
ATOM 756 O O . ARG A 1 100 ? -11.638 10.104 12.252 1.00 90.12 100 ARG A O 1
ATOM 763 N N . GLU A 1 101 ? -12.095 8.827 14.043 1.00 90.88 101 GLU A N 1
ATOM 764 C CA . GLU A 1 101 ? -11.732 9.840 15.042 1.00 90.88 101 GLU A CA 1
ATOM 765 C C . GLU A 1 101 ? -10.237 10.161 14.984 1.00 90.88 101 GLU A C 1
ATOM 767 O O . GLU A 1 101 ? -9.861 11.327 14.892 1.00 90.88 101 GLU A O 1
ATOM 772 N N . ALA A 1 102 ? -9.384 9.136 14.924 1.00 91.44 102 ALA A N 1
ATOM 773 C CA . ALA A 1 102 ? -7.941 9.311 14.820 1.00 91.44 102 ALA A CA 1
ATOM 774 C C . ALA A 1 102 ? -7.524 10.054 13.540 1.00 91.44 102 ALA A C 1
ATOM 776 O O . ALA A 1 102 ? -6.557 10.807 13.572 1.00 91.44 102 ALA A O 1
ATOM 777 N N . LEU A 1 103 ? -8.238 9.876 12.424 1.00 90.62 103 LEU A N 1
ATOM 778 C CA . LEU A 1 103 ? -7.967 10.592 11.172 1.00 90.62 103 LEU A CA 1
ATOM 779 C C . LEU A 1 103 ? -8.441 12.050 11.168 1.00 90.62 103 LEU A C 1
ATOM 781 O O . LEU A 1 103 ? -7.926 12.838 10.379 1.00 90.62 103 LEU A O 1
ATOM 785 N N . ARG A 1 104 ? -9.386 12.411 12.042 1.00 89.69 104 ARG A N 1
ATOM 786 C CA . ARG A 1 104 ? -9.823 13.802 12.256 1.00 89.69 104 ARG A CA 1
ATOM 787 C C . ARG A 1 104 ? -8.896 14.582 13.188 1.00 89.69 104 ARG A C 1
ATOM 789 O O . ARG A 1 104 ? -9.011 15.798 13.268 1.00 89.69 104 ARG A O 1
ATOM 796 N N . ASP A 1 105 ? -8.007 13.897 13.900 1.00 90.44 105 ASP A N 1
ATOM 797 C CA . ASP A 1 105 ? -7.038 14.523 14.791 1.00 90.44 105 ASP A CA 1
ATOM 798 C C . ASP A 1 105 ? -5.926 15.214 13.985 1.00 90.44 105 ASP A C 1
ATOM 800 O O . ASP A 1 105 ? -4.995 14.586 13.464 1.00 90.44 105 ASP A O 1
ATOM 804 N N . GLU A 1 106 ? -6.031 16.539 13.884 1.00 85.19 106 GLU A N 1
ATOM 805 C CA . GLU A 1 106 ? -5.080 17.383 13.162 1.00 85.19 106 GLU A CA 1
ATOM 806 C C . GLU A 1 106 ? -3.680 17.384 13.792 1.00 85.19 106 GLU A C 1
ATOM 808 O O . GLU A 1 106 ? -2.706 17.652 13.088 1.00 85.19 106 GLU A O 1
ATOM 813 N N . THR A 1 107 ? -3.547 17.009 15.074 1.00 92.19 107 THR A N 1
ATOM 814 C CA . THR A 1 107 ? -2.248 16.965 15.769 1.00 92.19 107 THR A CA 1
ATOM 815 C C . THR A 1 107 ? -1.343 15.831 15.281 1.00 92.19 107 THR A C 1
ATOM 817 O O . THR A 1 107 ? -0.131 15.852 15.513 1.00 92.19 107 THR A O 1
ATOM 820 N N . ARG A 1 108 ? -1.902 14.843 14.570 1.00 92.12 108 ARG A N 1
ATOM 821 C CA . ARG A 1 108 ? -1.136 13.747 13.969 1.00 92.12 108 ARG A CA 1
ATOM 822 C C . ARG A 1 108 ? -0.332 14.223 12.769 1.00 92.12 108 ARG A C 1
ATOM 824 O O . ARG A 1 108 ? -0.780 15.048 11.982 1.00 92.12 108 ARG A O 1
ATOM 831 N N . SER A 1 109 ? 0.845 13.636 12.570 1.00 94.31 109 SER A N 1
ATOM 832 C CA . SER A 1 109 ? 1.645 13.933 11.379 1.00 94.31 109 SER A CA 1
ATOM 833 C C . SER A 1 109 ? 1.024 13.337 10.110 1.00 94.31 109 SER A C 1
ATOM 835 O O . SER A 1 109 ? 0.344 12.308 10.163 1.00 94.31 109 SER A O 1
ATOM 837 N N . ALA A 1 110 ? 1.340 13.916 8.946 1.00 91.56 110 ALA A N 1
ATOM 838 C CA . ALA A 1 110 ? 0.959 13.370 7.639 1.00 91.56 110 ALA A CA 1
ATOM 839 C C . ALA A 1 110 ? 1.355 11.886 7.482 1.00 91.56 110 ALA A C 1
ATOM 841 O O . ALA A 1 110 ? 0.604 11.085 6.926 1.00 91.56 110 ALA A O 1
ATOM 842 N N . THR A 1 111 ? 2.506 11.486 8.034 1.00 91.62 111 THR A N 1
ATOM 843 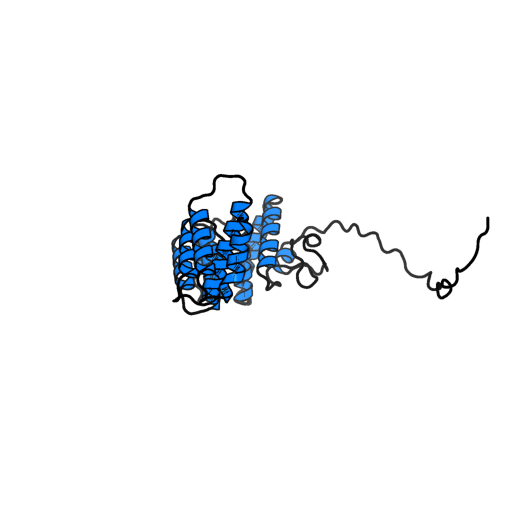C CA . THR A 1 111 ? 2.967 10.089 8.050 1.00 91.62 111 THR A CA 1
ATOM 844 C C . THR A 1 111 ? 2.040 9.191 8.868 1.00 91.62 111 THR A C 1
ATOM 846 O O . THR A 1 111 ? 1.676 8.107 8.414 1.00 91.62 111 THR A O 1
ATOM 849 N N . GLN A 1 112 ? 1.634 9.627 10.063 1.00 93.19 112 GLN A N 1
ATOM 850 C CA . GLN A 1 112 ? 0.693 8.879 10.901 1.00 93.19 112 GLN A CA 1
ATOM 851 C C . GLN A 1 112 ? -0.687 8.794 10.243 1.00 93.19 112 GLN A C 1
ATOM 853 O O . GLN A 1 112 ? -1.249 7.703 10.172 1.00 93.19 112 GLN A O 1
ATOM 858 N N . ARG A 1 113 ? -1.202 9.902 9.693 1.00 93.31 113 ARG A N 1
ATOM 859 C CA . ARG A 1 113 ? -2.461 9.909 8.930 1.00 93.31 113 ARG A CA 1
ATOM 860 C C . ARG A 1 113 ? -2.405 8.961 7.732 1.00 93.31 113 ARG A C 1
ATOM 862 O O . ARG A 1 113 ? -3.309 8.152 7.555 1.00 93.31 113 ARG A O 1
ATOM 869 N N . SER A 1 114 ? -1.317 8.981 6.960 1.00 91.62 114 SER A N 1
ATOM 870 C CA . SER A 1 114 ? -1.110 8.049 5.843 1.00 91.62 114 SER A CA 1
ATOM 871 C C . SER A 1 114 ? -1.107 6.584 6.307 1.00 91.62 114 SER A C 1
ATOM 873 O O . SER A 1 114 ? -1.728 5.734 5.680 1.00 91.62 114 SER A O 1
ATOM 875 N N . ARG A 1 115 ? -0.482 6.253 7.441 1.00 91.88 115 ARG A N 1
ATOM 876 C CA . ARG A 1 115 ? -0.512 4.884 7.998 1.00 91.88 115 ARG A CA 1
ATOM 877 C C . ARG A 1 115 ? -1.920 4.453 8.419 1.00 91.88 115 ARG A C 1
ATOM 879 O O . ARG A 1 115 ? -2.324 3.328 8.141 1.00 91.88 115 ARG A O 1
ATOM 886 N N . LEU A 1 116 ? -2.687 5.357 9.027 1.00 92.12 116 LEU A N 1
ATOM 887 C CA . LEU A 1 116 ? -4.085 5.103 9.385 1.00 92.12 116 LEU A CA 1
ATOM 888 C C . LEU A 1 116 ? -4.958 4.876 8.144 1.00 92.12 116 LEU A C 1
ATOM 890 O O . LEU A 1 116 ? -5.742 3.932 8.131 1.00 92.12 116 LEU A O 1
ATOM 894 N N . ILE A 1 117 ? -4.795 5.671 7.079 1.00 90.81 117 ILE A N 1
ATOM 895 C CA . ILE A 1 117 ? -5.538 5.469 5.819 1.00 90.81 117 ILE A CA 1
ATOM 896 C C . ILE A 1 117 ? -5.172 4.127 5.180 1.00 90.81 117 ILE A C 1
ATOM 898 O O . ILE A 1 117 ? -6.058 3.444 4.674 1.00 90.81 117 ILE A O 1
ATOM 902 N N . ALA A 1 118 ? -3.902 3.709 5.238 1.00 86.25 118 ALA A N 1
ATOM 903 C CA . ALA A 1 118 ? -3.495 2.389 4.755 1.00 86.25 118 ALA A CA 1
ATOM 904 C C . ALA A 1 118 ? -4.261 1.270 5.476 1.00 86.25 118 ALA A C 1
ATOM 906 O O . ALA A 1 118 ? -4.789 0.366 4.835 1.00 86.25 118 ALA A O 1
ATOM 907 N N . LEU A 1 119 ? -4.381 1.366 6.803 1.00 88.06 119 LEU A N 1
ATOM 908 C CA . LEU A 1 119 ? -5.133 0.395 7.593 1.00 88.06 119 LEU A CA 1
ATOM 909 C C . LEU A 1 119 ? -6.634 0.443 7.276 1.00 88.06 119 LEU A C 1
ATOM 911 O O . LEU A 1 119 ? -7.264 -0.598 7.117 1.00 88.06 119 LEU A O 1
ATOM 915 N N . PHE A 1 120 ? -7.191 1.643 7.095 1.00 86.56 120 PHE A N 1
ATOM 916 C CA . PHE A 1 120 ? -8.577 1.830 6.662 1.00 86.56 120 PHE A CA 1
ATOM 917 C C . PHE A 1 120 ? -8.868 1.185 5.299 1.00 86.56 120 PHE A C 1
ATOM 919 O O . PHE A 1 120 ? -9.959 0.663 5.082 1.00 86.56 120 PHE A O 1
ATOM 926 N N . ALA A 1 121 ? -7.910 1.239 4.370 1.00 81.62 121 ALA A N 1
ATOM 927 C CA . ALA A 1 121 ? -8.045 0.665 3.035 1.00 81.62 121 ALA A CA 1
ATOM 928 C C . ALA A 1 121 ? -8.139 -0.865 3.073 1.00 81.62 121 ALA A C 1
ATOM 930 O O . ALA A 1 121 ? -8.901 -1.441 2.303 1.00 81.62 121 ALA A O 1
ATOM 931 N N . VAL A 1 122 ? -7.392 -1.500 3.982 1.00 80.69 122 VAL A N 1
ATOM 932 C CA . VAL A 1 122 ? -7.368 -2.960 4.163 1.00 80.69 122 VAL A CA 1
ATOM 933 C C . VAL A 1 122 ? -8.659 -3.474 4.806 1.00 80.69 122 VAL A C 1
ATOM 935 O O . VAL A 1 122 ? -9.111 -4.575 4.500 1.00 80.69 122 VAL A O 1
ATOM 938 N N . VAL A 1 123 ? -9.292 -2.673 5.666 1.00 79.62 123 VAL A N 1
ATOM 939 C CA . VAL A 1 123 ? -10.590 -3.013 6.255 1.00 79.62 123 VAL A CA 1
ATOM 940 C C . VAL A 1 123 ? -11.697 -2.738 5.228 1.00 79.62 123 VAL A C 1
ATOM 942 O O . VAL A 1 123 ? -12.302 -1.661 5.193 1.00 79.62 123 VAL A O 1
ATOM 945 N N . ASP A 1 124 ? -11.962 -3.729 4.373 1.00 68.06 124 ASP A N 1
ATOM 946 C CA . ASP A 1 124 ? -12.974 -3.729 3.301 1.00 68.06 124 ASP A CA 1
ATOM 947 C C . ASP A 1 124 ? -14.422 -3.802 3.829 1.00 68.06 124 ASP A C 1
ATOM 949 O O . ASP A 1 124 ? -15.234 -4.648 3.467 1.00 68.06 124 ASP A O 1
ATOM 953 N N . ARG A 1 125 ? -14.746 -2.937 4.791 1.00 66.06 125 ARG A N 1
ATOM 954 C CA . ARG A 1 125 ? -16.080 -2.836 5.401 1.00 66.06 125 ARG A CA 1
ATOM 955 C C . ARG A 1 125 ? -16.673 -1.441 5.358 1.00 66.06 125 ARG A C 1
ATOM 957 O O . ARG A 1 125 ? -17.773 -1.239 5.861 1.00 66.06 125 ARG A O 1
ATOM 964 N N . THR A 1 126 ? -15.980 -0.468 4.766 1.00 60.62 126 THR A N 1
ATOM 965 C CA . THR A 1 126 ? -16.484 0.909 4.762 1.00 60.62 126 THR A CA 1
ATOM 966 C C . THR A 1 126 ? -17.059 1.302 3.401 1.00 60.62 126 THR A C 1
ATOM 968 O O . THR A 1 126 ? -16.276 1.635 2.509 1.00 60.62 126 THR A O 1
ATOM 971 N N . PRO A 1 127 ? -18.396 1.364 3.242 1.00 58.78 127 PRO A N 1
ATOM 972 C CA . PRO A 1 127 ? -19.038 1.782 1.992 1.00 58.78 127 PRO A CA 1
ATOM 973 C C . PRO A 1 127 ? -18.889 3.284 1.692 1.00 58.78 127 PRO A C 1
ATOM 975 O O . PRO A 1 127 ? -19.245 3.742 0.609 1.00 58.78 127 PRO A O 1
ATOM 978 N N . ASP A 1 128 ? -18.363 4.076 2.630 1.00 77.50 128 ASP A N 1
ATOM 979 C CA . ASP A 1 128 ? -18.327 5.532 2.504 1.00 77.50 128 ASP A CA 1
ATOM 980 C C . ASP A 1 128 ? -17.113 6.030 1.700 1.00 77.50 128 ASP A C 1
ATOM 982 O O . ASP A 1 128 ? -16.135 6.563 2.234 1.00 77.50 128 ASP A O 1
ATOM 986 N N . LEU A 1 129 ? -17.177 5.827 0.382 1.00 82.31 129 LEU A N 1
ATOM 987 C CA . LEU A 1 129 ? -16.210 6.375 -0.572 1.00 82.31 129 LEU A CA 1
ATOM 988 C C . LEU A 1 129 ? -16.191 7.911 -0.559 1.00 82.31 129 LEU A C 1
ATOM 990 O O . LEU A 1 129 ? -15.155 8.500 -0.858 1.00 82.31 129 LEU A O 1
ATOM 994 N N . GLN A 1 130 ? -17.303 8.568 -0.210 1.00 85.06 130 GLN A N 1
ATOM 995 C CA . GLN A 1 130 ? -17.374 10.032 -0.154 1.00 85.06 130 GLN A CA 1
ATOM 996 C C . GLN A 1 130 ? -16.530 10.583 0.991 1.00 85.06 130 GLN A C 1
ATOM 998 O O . GLN A 1 130 ? -15.767 11.526 0.794 1.00 85.06 130 GLN A O 1
ATOM 1003 N N . TRP A 1 131 ? -16.587 9.949 2.161 1.00 86.88 131 TRP A N 1
ATOM 1004 C CA . TRP A 1 131 ? -15.727 10.318 3.278 1.00 86.88 131 TRP A CA 1
ATOM 1005 C C . TRP A 1 131 ? -14.237 10.152 2.946 1.00 86.88 131 TRP A C 1
ATOM 1007 O O . TRP A 1 131 ? -13.452 11.063 3.207 1.00 86.88 131 TRP A O 1
ATOM 1017 N N . LEU A 1 132 ? -13.848 9.045 2.295 1.00 88.00 132 LEU A N 1
ATOM 1018 C CA . LEU A 1 132 ? -12.470 8.869 1.813 1.00 88.00 132 LEU A CA 1
ATOM 1019 C C . LEU A 1 132 ? -12.067 9.950 0.804 1.00 88.00 132 LEU A C 1
ATOM 1021 O O . LEU A 1 132 ? -10.973 10.496 0.907 1.00 88.00 132 LEU A O 1
ATOM 1025 N N . LYS A 1 133 ? -12.946 10.296 -0.145 1.00 90.56 133 LYS A N 1
ATOM 1026 C CA . LYS A 1 133 ? -12.699 11.387 -1.101 1.00 90.56 133 LYS A CA 1
ATOM 1027 C C . LYS A 1 133 ? -12.494 12.724 -0.396 1.00 90.56 133 LYS A C 1
ATOM 1029 O O . LYS A 1 133 ? -11.590 13.459 -0.781 1.00 90.56 133 LYS A O 1
ATOM 1034 N N . GLY A 1 134 ? -13.267 12.999 0.655 1.00 90.88 134 GLY A N 1
ATOM 1035 C CA . GLY A 1 134 ? -13.093 14.177 1.506 1.00 90.88 134 GLY A CA 1
ATOM 1036 C C . GLY A 1 134 ? -11.705 14.240 2.148 1.00 90.88 134 GLY A C 1
ATOM 1037 O O . GLY A 1 134 ? -11.063 15.281 2.092 1.00 90.88 134 GLY A O 1
ATOM 1038 N N . LEU A 1 135 ? -11.183 13.119 2.661 1.00 88.69 135 LEU A N 1
ATOM 1039 C CA . LEU A 1 135 ? -9.813 13.061 3.198 1.00 88.69 135 LEU A CA 1
ATOM 1040 C C . LEU A 1 135 ? -8.729 13.338 2.144 1.00 88.69 135 LEU A C 1
ATOM 1042 O O . LEU A 1 135 ? -7.635 13.779 2.488 1.00 88.69 135 LEU A O 1
ATOM 1046 N N . GLY A 1 136 ? -9.015 13.064 0.869 1.00 87.88 136 GLY A N 1
ATOM 1047 C CA . GLY A 1 136 ? -8.097 13.313 -0.245 1.00 87.88 136 GLY A CA 1
ATOM 1048 C C . GLY A 1 136 ? -7.981 14.785 -0.648 1.00 87.88 136 GLY A C 1
ATOM 1049 O O . GLY A 1 136 ? -7.076 15.122 -1.413 1.00 87.88 136 GLY A O 1
ATOM 1050 N N . GLN A 1 137 ? -8.862 15.654 -0.137 1.00 90.81 137 GLN A N 1
ATOM 1051 C CA . GLN A 1 137 ? -8.834 17.109 -0.334 1.00 90.81 137 GLN A CA 1
ATOM 1052 C C . GLN A 1 137 ? -7.828 17.767 0.622 1.00 90.81 137 GLN A C 1
ATOM 1054 O O . GLN A 1 137 ? -8.170 18.627 1.427 1.00 90.81 137 GLN A O 1
ATOM 1059 N N . THR A 1 138 ? -6.582 17.308 0.561 1.00 88.75 138 THR A N 1
ATOM 1060 C CA . THR A 1 138 ? -5.477 17.764 1.404 1.00 88.75 138 THR A CA 1
ATOM 1061 C C . THR A 1 138 ? -4.286 18.146 0.539 1.00 88.75 138 THR A C 1
ATOM 1063 O O . THR A 1 138 ? -4.020 17.498 -0.475 1.00 88.75 138 THR A O 1
ATOM 1066 N N . ASP A 1 139 ? -3.537 19.157 0.976 1.00 90.56 139 ASP A N 1
ATOM 1067 C CA . ASP A 1 139 ? -2.271 19.551 0.352 1.00 90.56 139 ASP A CA 1
ATOM 1068 C C . ASP A 1 139 ? -1.107 18.630 0.764 1.00 90.56 139 ASP A C 1
ATOM 1070 O O . ASP A 1 139 ? 0.014 18.781 0.281 1.00 90.56 139 ASP A O 1
ATOM 1074 N N . GLU A 1 140 ? -1.346 17.661 1.657 1.00 92.06 140 GLU A N 1
ATOM 1075 C CA . GLU A 1 140 ? -0.340 16.715 2.143 1.00 92.06 140 GLU A CA 1
ATOM 1076 C C . GLU A 1 140 ? -0.127 15.557 1.150 1.00 92.06 140 GLU A C 1
ATOM 1078 O O . GLU A 1 140 ? -0.952 14.636 1.096 1.00 92.06 140 GLU A O 1
ATOM 1083 N N . PRO A 1 141 ? 1.006 15.494 0.415 1.00 90.81 141 PRO A N 1
ATOM 1084 C CA . PRO A 1 141 ? 1.146 14.562 -0.708 1.00 90.81 141 PRO A CA 1
ATOM 1085 C C . PRO A 1 141 ? 1.038 13.087 -0.306 1.00 90.81 141 PRO A C 1
ATOM 1087 O O . PRO A 1 141 ? 0.467 12.282 -1.036 1.00 90.81 141 PRO A O 1
ATOM 1090 N N . LEU A 1 142 ? 1.554 12.718 0.872 1.00 88.44 142 LEU A N 1
ATOM 1091 C CA . LEU A 1 142 ? 1.507 11.338 1.376 1.00 88.44 142 LEU A CA 1
ATOM 1092 C C . LEU A 1 142 ? 0.104 10.896 1.800 1.00 88.44 142 LEU A C 1
ATOM 1094 O O . LEU A 1 142 ? -0.232 9.716 1.675 1.00 88.44 142 LEU A O 1
ATOM 1098 N N . VAL A 1 143 ? -0.697 11.817 2.336 1.00 92.12 143 VAL A N 1
ATOM 1099 C CA . VAL A 1 143 ? -2.086 11.540 2.716 1.00 92.12 143 VAL A CA 1
ATOM 1100 C C . VAL A 1 143 ? -2.918 11.423 1.450 1.00 92.12 143 VAL A C 1
ATOM 1102 O O . VAL A 1 143 ? -3.593 10.414 1.264 1.00 92.12 143 VAL A O 1
ATOM 1105 N N . HIS A 1 144 ? -2.769 12.383 0.537 1.00 92.75 144 HIS A N 1
ATOM 1106 C CA . HIS A 1 144 ? -3.405 12.363 -0.771 1.00 92.75 144 HIS A CA 1
ATOM 1107 C C . HIS A 1 144 ? -3.131 11.049 -1.524 1.00 92.75 144 HIS A C 1
ATOM 1109 O O . HIS A 1 144 ? -4.066 10.344 -1.900 1.00 92.75 144 HIS A O 1
ATOM 1115 N N . LEU A 1 145 ? -1.859 10.655 -1.661 1.00 90.88 145 LEU A N 1
ATOM 1116 C CA . LEU A 1 145 ? -1.475 9.407 -2.325 1.00 90.88 145 LEU A CA 1
ATOM 1117 C C . LEU A 1 145 ? -2.096 8.171 -1.681 1.00 90.88 145 LEU A C 1
ATOM 1119 O O . LEU A 1 145 ? -2.558 7.275 -2.388 1.00 90.88 145 LEU A O 1
ATOM 1123 N N . ARG A 1 146 ? -2.133 8.119 -0.347 1.00 90.50 146 ARG A N 1
ATOM 1124 C CA . ARG A 1 146 ? -2.723 6.979 0.349 1.00 90.50 146 ARG A CA 1
ATOM 1125 C C . ARG A 1 146 ? -4.235 6.913 0.169 1.00 90.50 146 ARG A C 1
ATOM 1127 O O . ARG A 1 146 ? -4.781 5.822 0.034 1.00 90.50 146 ARG A O 1
ATOM 1134 N N . VAL A 1 147 ? -4.914 8.058 0.124 1.00 92.62 147 VAL A N 1
ATOM 1135 C CA . VAL A 1 147 ? -6.338 8.102 -0.228 1.00 92.62 147 VAL A CA 1
ATOM 1136 C C . VAL A 1 147 ? -6.549 7.588 -1.650 1.00 92.62 147 VAL A C 1
ATOM 1138 O O . VAL A 1 147 ? -7.463 6.796 -1.868 1.00 92.62 147 VAL A O 1
ATOM 1141 N N . ARG A 1 148 ? -5.703 7.978 -2.614 1.00 92.56 148 ARG A N 1
ATOM 1142 C CA . ARG A 1 148 ? -5.804 7.467 -3.991 1.00 92.56 148 ARG A CA 1
ATOM 1143 C C . ARG A 1 148 ? -5.589 5.961 -4.068 1.00 92.56 148 ARG A C 1
ATOM 1145 O O . ARG A 1 148 ? -6.377 5.296 -4.727 1.00 92.56 148 ARG A O 1
ATOM 1152 N N . GLU A 1 149 ? -4.604 5.420 -3.355 1.00 89.75 149 GLU A N 1
ATOM 1153 C CA . GLU A 1 149 ? -4.413 3.966 -3.226 1.00 89.75 149 GLU A CA 1
ATOM 1154 C C . GLU A 1 149 ? -5.668 3.290 -2.660 1.00 89.75 149 GLU A C 1
ATOM 1156 O O . GLU A 1 149 ? -6.191 2.357 -3.261 1.00 89.75 149 GLU A O 1
ATOM 1161 N N . ALA A 1 150 ? -6.211 3.804 -1.554 1.00 88.25 150 ALA A N 1
ATOM 1162 C CA . ALA A 1 150 ? -7.406 3.246 -0.927 1.00 88.25 150 ALA A CA 1
ATOM 1163 C C . ALA A 1 150 ? -8.632 3.261 -1.857 1.00 88.25 150 ALA A C 1
ATOM 1165 O O . ALA A 1 150 ? -9.401 2.302 -1.886 1.00 88.25 150 ALA A O 1
ATOM 1166 N N . LEU A 1 151 ? -8.822 4.343 -2.616 1.00 89.75 151 LEU A N 1
ATOM 1167 C CA . LEU A 1 151 ? -9.909 4.480 -3.586 1.00 89.75 151 LEU A CA 1
ATOM 1168 C C . LEU A 1 151 ? -9.708 3.557 -4.798 1.00 89.75 151 LEU A C 1
ATOM 1170 O O . LEU A 1 151 ? -10.654 2.889 -5.211 1.00 89.75 151 LEU A O 1
ATOM 1174 N N . ALA A 1 152 ? -8.488 3.474 -5.335 1.00 87.19 152 ALA A N 1
ATOM 1175 C CA . ALA A 1 152 ? -8.154 2.600 -6.458 1.00 87.19 152 ALA A CA 1
ATOM 1176 C C . ALA A 1 152 ? -8.345 1.117 -6.102 1.00 87.19 152 ALA A C 1
ATOM 1178 O O . ALA A 1 152 ? -8.940 0.374 -6.881 1.00 87.19 152 ALA A O 1
ATOM 1179 N N . ASN A 1 153 ? -7.957 0.706 -4.888 1.00 83.44 153 ASN A N 1
ATOM 1180 C CA . ASN A 1 153 ? -8.186 -0.651 -4.373 1.00 83.44 153 ASN A CA 1
ATOM 1181 C C . ASN A 1 153 ? -9.678 -1.012 -4.286 1.00 83.44 153 ASN A C 1
ATOM 1183 O O . ASN A 1 153 ? -10.028 -2.187 -4.297 1.00 83.44 153 ASN A O 1
ATOM 1187 N N . ARG A 1 154 ? -10.559 -0.006 -4.235 1.00 83.75 154 ARG A N 1
ATOM 1188 C CA . ARG A 1 154 ? -12.023 -0.155 -4.237 1.00 83.75 154 ARG A CA 1
ATOM 1189 C C . ARG A 1 154 ? -12.653 0.067 -5.617 1.00 83.75 154 ARG A C 1
ATOM 1191 O O . ARG A 1 154 ? -13.869 0.205 -5.718 1.00 83.75 154 ARG A O 1
ATOM 1198 N N . GLY A 1 155 ? -11.842 0.118 -6.673 1.00 83.94 155 GLY A N 1
ATOM 1199 C CA . GLY A 1 155 ? -12.302 0.251 -8.055 1.00 83.94 155 GLY A CA 1
ATOM 1200 C C . GLY A 1 155 ? -12.574 1.685 -8.521 1.00 83.94 155 GLY A C 1
ATOM 1201 O O . GLY A 1 155 ? -13.205 1.867 -9.561 1.00 83.94 155 GLY A O 1
ATOM 1202 N N . ASP A 1 156 ? -12.121 2.719 -7.801 1.00 87.50 156 ASP A N 1
ATOM 1203 C CA . ASP A 1 156 ? -12.200 4.096 -8.303 1.00 87.50 156 ASP A CA 1
ATOM 1204 C C . ASP A 1 156 ? -11.180 4.312 -9.438 1.00 87.50 156 ASP A C 1
ATOM 1206 O O . ASP A 1 156 ? -9.980 4.501 -9.212 1.00 87.50 156 ASP A O 1
ATOM 1210 N N . LEU A 1 157 ? -11.678 4.285 -10.677 1.00 87.44 157 LEU A N 1
ATOM 1211 C CA . LEU A 1 157 ? -10.866 4.425 -11.888 1.00 87.44 157 LEU A CA 1
ATOM 1212 C C . LEU A 1 157 ? -10.155 5.782 -11.984 1.00 87.44 157 LEU A C 1
ATOM 1214 O O . LEU A 1 157 ? -9.050 5.851 -12.519 1.00 87.44 157 LEU A O 1
ATOM 1218 N N . LEU A 1 158 ? -10.750 6.856 -11.451 1.00 90.12 158 LEU A N 1
ATOM 1219 C CA . LEU A 1 158 ? -10.114 8.177 -11.461 1.00 90.12 158 LEU A CA 1
ATOM 1220 C C . LEU A 1 158 ? -8.907 8.190 -10.524 1.00 90.12 158 LEU A C 1
ATOM 1222 O O . LEU A 1 158 ? -7.847 8.689 -10.896 1.00 90.12 158 LEU A O 1
ATOM 1226 N N . ALA A 1 159 ? -9.038 7.584 -9.341 1.00 90.69 159 ALA A N 1
ATOM 1227 C CA . ALA A 1 159 ? -7.916 7.432 -8.423 1.00 90.69 159 ALA A CA 1
ATOM 1228 C C . ALA A 1 159 ? -6.792 6.570 -9.028 1.00 90.69 159 ALA A C 1
ATOM 1230 O O . ALA A 1 159 ? -5.619 6.925 -8.911 1.00 90.69 159 ALA A O 1
ATOM 1231 N N . ALA A 1 160 ? -7.135 5.485 -9.733 1.00 88.12 160 ALA A N 1
ATOM 1232 C CA . ALA A 1 160 ? -6.161 4.655 -10.444 1.00 88.12 160 ALA A CA 1
ATOM 1233 C C . ALA A 1 160 ? -5.438 5.428 -11.569 1.00 88.12 160 ALA A C 1
ATOM 1235 O O . ALA A 1 160 ? -4.212 5.349 -11.706 1.00 88.12 160 ALA A O 1
ATOM 1236 N N . GLN A 1 161 ? -6.166 6.235 -12.346 1.00 89.62 161 GLN A N 1
ATOM 1237 C CA . GLN A 1 161 ? -5.593 7.076 -13.401 1.00 89.62 161 GLN A CA 1
ATOM 1238 C C . GLN A 1 161 ? -4.648 8.152 -12.839 1.00 89.62 161 GLN A C 1
ATOM 1240 O O . GLN A 1 161 ? -3.595 8.447 -13.413 1.00 89.62 161 GLN A O 1
ATOM 1245 N N . GLU A 1 162 ? -4.993 8.728 -11.694 1.00 92.75 162 GLU A N 1
ATOM 1246 C CA . GLU A 1 162 ? -4.164 9.715 -11.007 1.00 92.75 162 GLU A CA 1
ATOM 1247 C C . GLU A 1 162 ? -2.873 9.091 -10.470 1.00 92.75 162 GLU A C 1
ATOM 1249 O O . GLU A 1 162 ? -1.791 9.619 -10.727 1.00 92.75 162 GLU A O 1
ATOM 1254 N N . LEU A 1 163 ? -2.947 7.909 -9.843 1.00 92.81 163 LEU A N 1
ATOM 1255 C CA . LEU A 1 163 ? -1.758 7.139 -9.461 1.00 92.81 163 LEU A CA 1
ATOM 1256 C C . LEU A 1 163 ? -0.876 6.829 -10.675 1.00 92.81 163 LEU A C 1
ATOM 1258 O O . LEU A 1 163 ? 0.338 7.001 -10.606 1.00 92.81 163 LEU A O 1
ATOM 1262 N N . SER A 1 164 ? -1.474 6.454 -11.807 1.00 90.62 164 SER A N 1
ATOM 1263 C CA . SER A 1 164 ? -0.747 6.210 -13.062 1.00 90.62 164 SER A CA 1
ATOM 1264 C C . SER A 1 164 ? 0.018 7.449 -13.534 1.00 90.62 164 SER A C 1
ATOM 1266 O O . SER A 1 164 ? 1.147 7.353 -14.013 1.00 90.62 164 SER A O 1
ATOM 1268 N N . THR A 1 165 ? -0.592 8.625 -13.381 1.00 93.06 165 THR A N 1
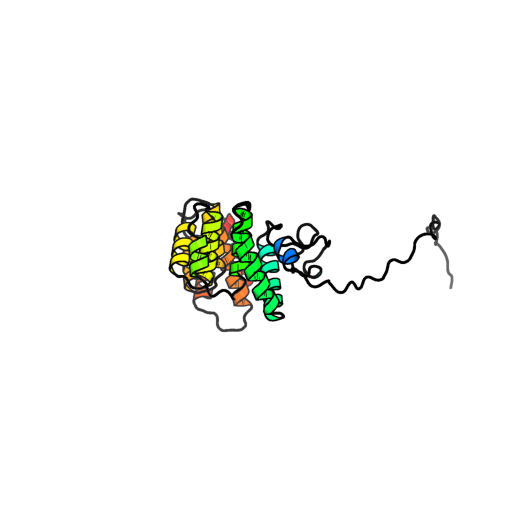ATOM 1269 C CA . THR A 1 165 ? 0.031 9.908 -13.725 1.00 93.06 165 THR A CA 1
ATOM 1270 C C . THR A 1 165 ? 1.194 10.219 -12.784 1.00 93.06 165 THR A C 1
ATOM 1272 O O . THR A 1 165 ? 2.275 10.584 -13.244 1.00 93.06 165 THR A O 1
ATOM 1275 N N . ILE A 1 166 ? 1.013 10.018 -11.475 1.00 93.94 166 ILE A N 1
ATOM 1276 C CA . ILE A 1 166 ? 2.055 10.277 -10.471 1.00 93.94 166 ILE A CA 1
ATOM 1277 C C . ILE A 1 166 ? 3.227 9.299 -10.609 1.00 93.94 166 ILE A C 1
ATOM 1279 O O . ILE A 1 166 ? 4.379 9.707 -10.470 1.00 93.94 166 ILE A O 1
ATOM 1283 N N . ALA A 1 167 ? 2.958 8.036 -10.946 1.00 93.44 167 ALA A N 1
ATOM 1284 C CA . ALA A 1 167 ? 3.970 7.006 -11.169 1.00 93.44 167 ALA A CA 1
ATOM 1285 C C . ALA A 1 167 ? 4.959 7.356 -12.298 1.00 93.44 167 ALA A C 1
ATOM 1287 O O . ALA A 1 167 ? 6.108 6.921 -12.265 1.00 93.44 167 ALA A O 1
ATOM 1288 N N . ARG A 1 168 ? 4.532 8.175 -13.268 1.00 92.38 168 ARG A N 1
ATOM 1289 C CA . ARG A 1 168 ? 5.367 8.704 -14.363 1.00 92.38 168 ARG A CA 1
ATOM 1290 C C . ARG A 1 168 ? 5.928 10.102 -14.074 1.00 92.38 168 ARG A C 1
ATOM 1292 O O . ARG A 1 168 ? 6.564 10.713 -14.930 1.00 92.38 168 ARG A O 1
ATOM 1299 N N . GLY A 1 169 ? 5.645 10.651 -12.894 1.00 91.94 169 GLY A N 1
ATOM 1300 C CA . GLY A 1 169 ? 6.134 11.954 -12.465 1.00 91.94 169 GLY A CA 1
ATOM 1301 C C . GLY A 1 169 ? 7.633 11.943 -12.160 1.00 91.94 169 GLY A C 1
ATOM 1302 O O . GLY A 1 169 ? 8.264 10.899 -12.081 1.00 91.94 169 GLY A O 1
ATOM 1303 N N . LYS A 1 170 ? 8.212 13.130 -11.944 1.00 89.94 170 LYS A N 1
ATOM 1304 C CA . LYS A 1 170 ? 9.656 13.289 -11.666 1.00 89.94 170 LYS A CA 1
ATOM 1305 C C . LYS A 1 170 ? 10.038 13.142 -10.189 1.00 89.94 170 LYS A C 1
ATOM 1307 O O . LYS A 1 170 ? 11.221 13.094 -9.866 1.00 89.94 170 LYS A O 1
ATOM 1312 N N . SER A 1 171 ? 9.060 13.129 -9.284 1.00 93.00 171 SER A N 1
ATOM 1313 C CA . SER A 1 171 ? 9.314 13.002 -7.847 1.00 93.00 171 SER A CA 1
ATOM 1314 C C . SER A 1 171 ? 9.510 11.534 -7.485 1.00 93.00 171 SER A C 1
ATOM 1316 O O . SER A 1 171 ? 8.530 10.807 -7.344 1.00 93.00 171 SER A O 1
ATOM 1318 N N . GLU A 1 172 ? 10.767 11.111 -7.328 1.00 91.19 172 GLU A N 1
ATOM 1319 C CA . GLU A 1 172 ? 11.151 9.721 -7.035 1.00 91.19 172 GLU A CA 1
ATOM 1320 C C . GLU A 1 172 ? 10.314 9.087 -5.902 1.00 91.19 172 GLU A C 1
ATOM 1322 O O . GLU A 1 172 ? 9.719 8.033 -6.139 1.00 91.19 172 GLU A O 1
ATOM 1327 N N . PRO A 1 173 ? 10.158 9.704 -4.708 1.00 89.44 173 PRO A N 1
ATOM 1328 C CA . PRO A 1 173 ? 9.430 9.056 -3.616 1.00 89.44 173 PRO A CA 1
ATOM 1329 C C . PRO A 1 173 ? 7.934 8.892 -3.912 1.00 89.44 173 PRO A C 1
ATOM 1331 O O . PRO A 1 173 ? 7.336 7.884 -3.540 1.00 89.44 173 PRO A O 1
ATOM 1334 N N . LEU A 1 174 ? 7.325 9.869 -4.594 1.00 90.19 174 LEU A N 1
ATOM 1335 C CA . LEU A 1 174 ? 5.902 9.828 -4.944 1.00 90.19 174 LEU A CA 1
ATOM 1336 C C . LEU A 1 174 ? 5.646 8.839 -6.085 1.00 90.19 174 LEU A C 1
ATOM 1338 O O . LEU A 1 174 ? 4.666 8.099 -6.039 1.00 90.19 174 LEU A O 1
ATOM 1342 N N . ALA A 1 175 ? 6.541 8.789 -7.073 1.00 92.94 175 ALA A N 1
ATOM 1343 C CA . ALA A 1 175 ? 6.456 7.862 -8.191 1.00 92.94 175 ALA A CA 1
ATOM 1344 C C . ALA A 1 175 ? 6.593 6.408 -7.709 1.00 92.94 175 ALA A C 1
ATOM 1346 O O . ALA A 1 175 ? 5.737 5.580 -8.009 1.00 92.94 175 ALA A O 1
ATOM 1347 N N . MET A 1 176 ? 7.591 6.112 -6.865 1.00 91.69 176 M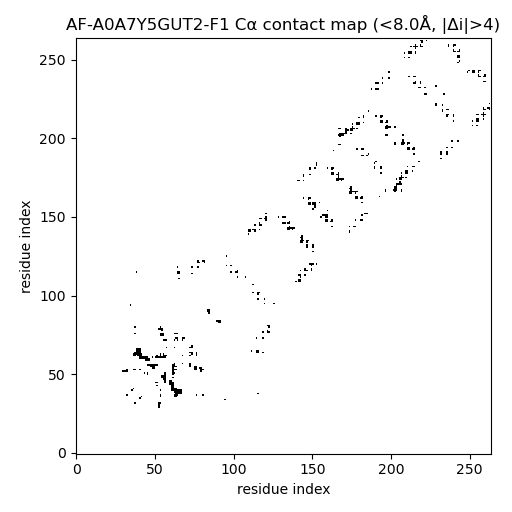ET A N 1
ATOM 1348 C CA . MET A 1 176 ? 7.750 4.801 -6.217 1.00 91.69 176 MET A CA 1
ATOM 1349 C C . MET A 1 176 ? 6.516 4.382 -5.419 1.00 91.69 176 MET A C 1
ATOM 1351 O O . MET A 1 176 ? 6.088 3.227 -5.487 1.00 91.69 176 MET A O 1
ATOM 1355 N N . PHE A 1 177 ? 5.947 5.313 -4.651 1.00 89.38 177 PHE A N 1
ATOM 1356 C CA . PHE A 1 177 ? 4.740 5.052 -3.882 1.00 89.38 177 PHE A CA 1
ATOM 1357 C C . PHE A 1 177 ? 3.562 4.727 -4.802 1.00 89.38 177 PHE A C 1
ATOM 1359 O O . PHE A 1 177 ? 2.877 3.732 -4.584 1.00 89.38 177 PHE A O 1
ATOM 1366 N N . ALA A 1 178 ? 3.342 5.530 -5.844 1.00 91.88 178 ALA A N 1
ATOM 1367 C CA . ALA A 1 178 ? 2.241 5.330 -6.777 1.00 91.88 178 ALA A CA 1
ATOM 1368 C C . ALA A 1 178 ? 2.353 3.990 -7.518 1.00 91.88 178 ALA A C 1
ATOM 1370 O O . ALA A 1 178 ? 1.367 3.264 -7.618 1.00 91.88 178 ALA A O 1
ATOM 1371 N N . VAL A 1 179 ? 3.562 3.611 -7.943 1.00 92.31 179 VAL A N 1
ATOM 1372 C CA . VAL A 1 179 ? 3.843 2.276 -8.492 1.00 92.31 179 VAL A CA 1
ATOM 1373 C C . VAL A 1 179 ? 3.525 1.181 -7.480 1.00 92.31 179 VAL A C 1
ATOM 1375 O O . VAL A 1 179 ? 2.905 0.181 -7.832 1.00 92.31 179 VAL A O 1
ATOM 1378 N N . SER A 1 180 ? 3.915 1.380 -6.219 1.00 89.00 180 SER A N 1
ATOM 1379 C CA . SER A 1 180 ? 3.643 0.409 -5.160 1.00 89.00 180 SER A CA 1
ATOM 1380 C C . SER A 1 180 ? 2.145 0.219 -4.939 1.00 89.00 180 SER A C 1
ATOM 1382 O O . SER A 1 180 ? 1.698 -0.916 -4.805 1.00 89.00 180 SER A O 1
ATOM 1384 N N . ALA A 1 181 ? 1.379 1.313 -4.947 1.00 86.44 181 ALA A N 1
ATOM 1385 C CA . ALA A 1 181 ? -0.075 1.306 -4.841 1.00 86.44 181 ALA A CA 1
ATOM 1386 C C . ALA A 1 181 ? -0.721 0.552 -6.017 1.00 86.44 181 ALA A C 1
ATOM 1388 O O . ALA A 1 181 ? -1.474 -0.391 -5.788 1.00 86.44 181 ALA A O 1
ATOM 1389 N N . ILE A 1 182 ? -0.355 0.884 -7.264 1.00 89.31 182 ILE A N 1
ATOM 1390 C CA . ILE A 1 182 ? -0.819 0.182 -8.481 1.00 89.31 182 ILE A CA 1
ATOM 1391 C C . ILE A 1 182 ? -0.524 -1.318 -8.376 1.00 89.31 182 ILE A C 1
ATOM 1393 O O . ILE A 1 182 ? -1.391 -2.158 -8.610 1.00 89.31 182 ILE A O 1
ATOM 1397 N N . GLY A 1 183 ? 0.692 -1.661 -7.951 1.00 87.06 183 GLY A N 1
ATOM 1398 C CA . GLY A 1 183 ? 1.130 -3.038 -7.786 1.00 87.06 183 GLY A CA 1
ATOM 1399 C C . GLY A 1 183 ? 0.482 -3.795 -6.626 1.00 87.06 183 GLY A C 1
ATOM 1400 O O . GLY A 1 183 ? 0.758 -4.983 -6.469 1.00 87.06 183 GLY A O 1
ATOM 1401 N N . THR A 1 184 ? -0.363 -3.180 -5.792 1.00 80.81 184 THR A N 1
ATOM 1402 C CA . THR A 1 184 ? -1.168 -3.940 -4.814 1.00 80.81 184 THR A CA 1
ATOM 1403 C C . THR A 1 184 ? -2.414 -4.572 -5.427 1.00 80.81 184 THR A C 1
ATOM 1405 O O . THR A 1 184 ? -2.905 -5.553 -4.876 1.00 80.81 184 THR A O 1
ATOM 1408 N N . VAL A 1 185 ? -2.873 -4.093 -6.587 1.00 72.69 185 VAL A N 1
ATOM 1409 C CA . VAL A 1 185 ? -4.079 -4.593 -7.256 1.00 72.69 185 VAL A CA 1
ATOM 1410 C C . VAL A 1 185 ? -3.672 -5.384 -8.495 1.00 72.69 185 VAL A C 1
ATOM 1412 O O . VAL A 1 185 ? -3.321 -4.806 -9.522 1.00 72.69 185 VAL A O 1
ATOM 1415 N N . ALA A 1 186 ? -3.706 -6.713 -8.403 1.00 63.88 186 ALA A N 1
ATOM 1416 C CA . ALA A 1 186 ? -3.405 -7.588 -9.534 1.00 63.88 186 ALA A CA 1
ATOM 1417 C C . ALA A 1 186 ? -4.602 -7.644 -10.494 1.00 63.88 186 ALA A C 1
ATOM 1419 O O . ALA A 1 186 ? -5.534 -8.424 -10.310 1.00 63.88 186 ALA A O 1
ATOM 1420 N N . ASN A 1 187 ? -4.587 -6.800 -11.524 1.00 70.50 187 ASN A N 1
ATOM 1421 C CA . ASN A 1 187 ? -5.487 -6.907 -12.669 1.00 70.50 187 ASN A CA 1
ATOM 1422 C C . ASN A 1 187 ? -4.695 -6.698 -13.974 1.00 70.50 187 ASN A C 1
ATOM 1424 O O . ASN A 1 187 ? -3.589 -6.155 -13.955 1.00 70.50 187 ASN A O 1
ATOM 1428 N N . GLY A 1 188 ? -5.238 -7.164 -15.105 1.00 70.69 188 GLY A N 1
ATOM 1429 C CA . GLY A 1 188 ? -4.529 -7.122 -16.392 1.00 70.69 188 GLY A CA 1
ATOM 1430 C C . GLY A 1 188 ? -4.116 -5.708 -16.822 1.00 70.69 188 GLY A C 1
ATOM 1431 O O . GLY A 1 188 ? -3.010 -5.525 -17.316 1.00 70.69 188 GLY A O 1
ATOM 1432 N N . GLU A 1 189 ? -4.950 -4.701 -16.554 1.00 80.69 189 GLU A N 1
ATOM 1433 C CA . GLU A 1 189 ? -4.666 -3.298 -16.893 1.00 80.69 189 GLU A CA 1
ATOM 1434 C C . GLU A 1 189 ? -3.478 -2.734 -16.091 1.00 80.69 189 GLU A C 1
ATOM 1436 O O . GLU A 1 189 ? -2.631 -2.016 -16.627 1.00 80.69 189 GLU A O 1
ATOM 1441 N N . ASN A 1 190 ? -3.361 -3.107 -14.815 1.00 84.62 190 ASN A N 1
ATOM 1442 C CA . ASN A 1 190 ? -2.252 -2.699 -13.959 1.00 84.62 190 ASN A CA 1
ATOM 1443 C C . ASN A 1 190 ? -0.936 -3.373 -14.364 1.00 84.62 190 ASN A C 1
ATOM 1445 O O . ASN A 1 190 ? 0.120 -2.760 -14.222 1.00 84.62 190 ASN A O 1
ATOM 1449 N N . VAL A 1 191 ? -0.976 -4.602 -14.893 1.00 86.31 191 VAL A N 1
ATOM 1450 C CA . VAL A 1 191 ? 0.217 -5.278 -15.435 1.00 86.31 191 VAL A CA 1
ATOM 1451 C C . VAL A 1 191 ? 0.776 -4.501 -16.624 1.00 86.31 191 VAL A C 1
ATOM 1453 O O . VAL A 1 191 ? 1.975 -4.223 -16.654 1.00 86.31 191 VAL A O 1
ATOM 1456 N N . ASP A 1 192 ? -0.083 -4.093 -17.561 1.00 87.38 192 ASP A N 1
ATOM 1457 C CA . ASP A 1 192 ? 0.320 -3.305 -18.730 1.00 87.38 192 ASP A CA 1
ATOM 1458 C C . ASP A 1 192 ? 0.943 -1.966 -18.321 1.00 87.38 192 ASP A C 1
ATOM 1460 O O . ASP A 1 192 ? 1.993 -1.562 -18.831 1.00 87.38 192 ASP A O 1
ATOM 1464 N N . LEU A 1 193 ? 0.335 -1.297 -17.342 1.00 88.62 193 LEU A N 1
ATOM 1465 C CA . LEU A 1 193 ? 0.854 -0.054 -16.789 1.00 88.62 193 LEU A CA 1
ATOM 1466 C C . LEU A 1 193 ? 2.219 -0.239 -16.113 1.00 88.62 193 LEU A C 1
ATOM 1468 O O . LEU A 1 193 ? 3.132 0.552 -16.359 1.00 88.62 193 LEU A O 1
ATOM 1472 N N . LEU A 1 194 ? 2.377 -1.268 -15.279 1.00 90.50 194 LEU A N 1
ATOM 1473 C CA . LEU A 1 194 ? 3.644 -1.560 -14.609 1.00 90.50 194 LEU A CA 1
ATOM 1474 C C . LEU A 1 194 ? 4.736 -1.940 -15.611 1.00 90.50 194 LEU A C 1
ATOM 1476 O O . LEU A 1 194 ? 5.872 -1.496 -15.460 1.00 90.50 194 LEU A O 1
ATOM 1480 N N . ALA A 1 195 ? 4.403 -2.689 -16.662 1.00 89.94 195 ALA A N 1
ATOM 1481 C CA . ALA A 1 195 ? 5.333 -3.005 -17.741 1.00 89.94 195 ALA A CA 1
ATOM 1482 C C . ALA A 1 195 ? 5.792 -1.742 -18.482 1.00 89.94 195 ALA A C 1
ATOM 1484 O O . ALA A 1 195 ? 6.990 -1.552 -18.699 1.00 89.94 195 ALA A O 1
ATOM 1485 N N . ALA A 1 196 ? 4.857 -0.843 -18.807 1.00 90.38 196 ALA A N 1
ATOM 1486 C CA . ALA A 1 196 ? 5.181 0.440 -19.420 1.00 90.38 196 ALA A CA 1
ATOM 1487 C C . ALA A 1 196 ? 6.090 1.288 -18.517 1.00 90.38 196 ALA A C 1
ATOM 1489 O O . ALA A 1 196 ? 7.065 1.855 -19.001 1.00 90.38 196 ALA A O 1
ATOM 1490 N N . ILE A 1 197 ? 5.821 1.335 -17.208 1.00 91.56 197 ILE A N 1
ATOM 1491 C CA . ILE A 1 197 ? 6.665 2.058 -16.246 1.00 91.56 197 ILE A CA 1
ATOM 1492 C C . ILE A 1 197 ? 8.053 1.423 -16.156 1.00 91.56 197 ILE A C 1
ATOM 1494 O O . ILE A 1 197 ? 9.039 2.144 -16.204 1.00 91.56 197 ILE A O 1
ATOM 1498 N N . ALA A 1 198 ? 8.160 0.095 -16.070 1.00 90.00 198 ALA A N 1
ATOM 1499 C CA . ALA A 1 198 ? 9.443 -0.601 -15.972 1.00 90.00 198 ALA A CA 1
ATOM 1500 C C . ALA A 1 198 ? 10.357 -0.330 -17.188 1.00 90.00 198 ALA A C 1
ATOM 1502 O O . ALA A 1 198 ? 11.569 -0.120 -17.034 1.00 90.00 198 ALA A O 1
ATOM 1503 N N . LEU A 1 199 ? 9.768 -0.288 -18.389 1.00 88.62 199 LEU A N 1
ATOM 1504 C CA . LEU A 1 199 ? 10.466 -0.037 -19.654 1.00 88.62 199 LEU A CA 1
ATOM 1505 C C . LEU A 1 199 ? 10.676 1.459 -19.964 1.00 88.62 199 LEU A C 1
ATOM 1507 O O . LEU A 1 199 ? 11.595 1.792 -20.710 1.00 88.62 199 LEU A O 1
ATOM 1511 N N . GLY A 1 200 ? 9.853 2.354 -19.413 1.00 85.88 200 GLY A N 1
ATOM 1512 C CA . GLY A 1 200 ? 9.874 3.789 -19.708 1.00 85.88 200 GLY A CA 1
ATOM 1513 C C . GLY A 1 200 ? 11.110 4.494 -19.149 1.00 85.88 200 GLY A C 1
ATOM 1514 O O . GLY A 1 200 ? 11.287 4.599 -17.935 1.00 85.88 200 GLY A O 1
ATOM 1515 N N . LEU A 1 201 ? 11.966 5.019 -20.030 1.00 76.00 201 LEU A N 1
ATOM 1516 C CA . LEU A 1 201 ? 13.183 5.751 -19.647 1.00 76.00 201 LEU A CA 1
ATOM 1517 C C . LEU A 1 201 ? 12.885 7.135 -19.051 1.00 76.00 201 LEU A C 1
ATOM 1519 O O . LEU A 1 201 ? 13.728 7.707 -18.365 1.00 76.00 201 LEU A O 1
ATOM 1523 N N . GLU A 1 202 ? 11.695 7.672 -19.310 1.00 83.94 202 GLU A N 1
ATOM 1524 C CA . GLU A 1 202 ? 11.185 8.921 -18.749 1.00 83.94 202 GLU A CA 1
ATOM 1525 C C . GLU A 1 202 ? 10.700 8.783 -17.299 1.00 83.94 202 GLU A C 1
ATOM 1527 O O . GLU A 1 202 ? 10.527 9.791 -16.611 1.00 83.94 202 GLU A O 1
ATOM 1532 N N . CYS A 1 203 ? 10.492 7.547 -16.833 1.00 89.00 203 CYS A N 1
ATOM 1533 C CA . CYS A 1 203 ? 10.136 7.256 -15.452 1.00 89.00 203 CYS A CA 1
ATOM 1534 C C . CYS A 1 203 ? 11.376 7.293 -14.558 1.00 89.00 203 CYS A C 1
ATOM 1536 O O . CYS A 1 203 ? 12.501 7.005 -14.975 1.00 89.00 203 CYS A O 1
ATOM 1538 N N . THR A 1 204 ? 11.165 7.623 -13.288 1.00 90.56 204 THR A N 1
ATOM 1539 C CA . THR A 1 204 ? 12.264 7.693 -12.332 1.00 90.56 204 THR A CA 1
ATOM 1540 C C . THR A 1 204 ? 12.833 6.301 -12.030 1.00 90.56 204 THR A C 1
ATOM 1542 O O . THR A 1 204 ? 12.145 5.285 -12.160 1.00 90.56 204 THR A O 1
ATOM 1545 N N . HIS A 1 205 ? 14.098 6.236 -11.615 1.00 89.38 205 HIS A N 1
ATOM 1546 C CA . HIS A 1 205 ? 14.810 4.979 -11.370 1.00 89.38 205 HIS A CA 1
ATOM 1547 C C . HIS A 1 205 ? 14.059 4.064 -10.388 1.00 89.38 205 HIS A C 1
ATOM 1549 O O . HIS A 1 205 ? 13.819 2.887 -10.661 1.00 89.38 205 HIS A O 1
ATOM 1555 N N . GLY A 1 206 ? 13.635 4.614 -9.256 1.00 87.88 206 GLY A N 1
ATOM 1556 C CA . GLY A 1 206 ? 12.920 3.890 -8.218 1.00 87.88 206 GLY A CA 1
ATOM 1557 C C . GLY A 1 206 ? 11.534 3.441 -8.660 1.00 87.88 206 GLY A C 1
ATOM 1558 O O . GLY A 1 206 ? 11.119 2.345 -8.290 1.00 87.88 206 GLY A O 1
ATOM 1559 N N . ALA A 1 207 ? 10.825 4.235 -9.470 1.00 91.56 207 ALA A N 1
ATOM 1560 C CA . ALA A 1 207 ? 9.529 3.841 -10.020 1.00 91.56 207 ALA A CA 1
ATOM 1561 C C . ALA A 1 207 ? 9.669 2.611 -10.930 1.00 91.56 207 ALA A C 1
ATOM 1563 O O . ALA A 1 207 ? 8.921 1.643 -10.786 1.00 91.56 207 ALA A O 1
ATOM 1564 N N . ARG A 1 208 ? 10.690 2.604 -11.796 1.00 92.75 208 ARG A N 1
ATOM 1565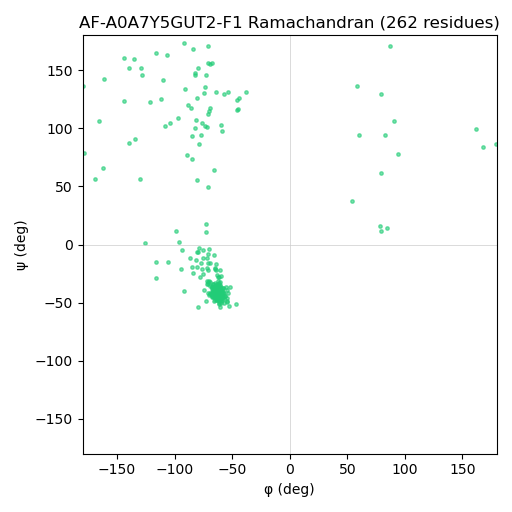 C CA . ARG A 1 208 ? 11.020 1.452 -12.648 1.00 92.75 208 ARG A CA 1
ATOM 1566 C C . ARG A 1 208 ? 11.353 0.215 -11.816 1.00 92.75 208 ARG A C 1
ATOM 1568 O O . ARG A 1 208 ? 10.801 -0.854 -12.060 1.00 92.75 208 ARG A O 1
ATOM 1575 N N . LEU A 1 209 ? 12.200 0.371 -10.797 1.00 89.62 209 LEU A N 1
ATOM 1576 C CA . LEU A 1 209 ? 12.584 -0.715 -9.891 1.00 89.62 209 LEU A CA 1
ATOM 1577 C C . LEU A 1 209 ? 11.387 -1.289 -9.124 1.00 89.62 209 LEU A C 1
ATOM 1579 O O . LEU A 1 209 ? 11.223 -2.506 -9.046 1.00 89.62 209 LEU A O 1
ATOM 1583 N N . ALA A 1 210 ? 10.526 -0.426 -8.585 1.00 89.81 210 ALA A N 1
ATOM 1584 C CA . ALA A 1 210 ? 9.303 -0.850 -7.916 1.00 89.81 210 ALA A CA 1
ATOM 1585 C C . ALA A 1 210 ? 8.385 -1.625 -8.876 1.00 89.81 210 ALA A C 1
ATOM 1587 O O . ALA A 1 210 ? 7.850 -2.665 -8.496 1.00 89.81 210 ALA A O 1
ATOM 1588 N N . ALA A 1 211 ? 8.259 -1.177 -10.129 1.00 91.69 211 ALA A N 1
ATOM 1589 C CA . ALA A 1 211 ? 7.415 -1.838 -11.117 1.00 91.69 211 ALA A CA 1
ATOM 1590 C C . ALA A 1 211 ? 7.933 -3.241 -11.454 1.00 91.69 211 ALA A C 1
ATOM 1592 O O . ALA A 1 211 ? 7.157 -4.195 -11.440 1.00 91.69 211 ALA A O 1
ATOM 1593 N N . VAL A 1 212 ? 9.249 -3.387 -11.648 1.00 91.25 212 VAL A N 1
ATOM 1594 C CA . VAL A 1 212 ? 9.897 -4.695 -11.840 1.00 91.25 212 VAL A CA 1
ATOM 1595 C C . VAL A 1 212 ? 9.624 -5.624 -10.663 1.00 91.25 212 VAL A C 1
ATOM 1597 O O . VAL A 1 212 ? 9.199 -6.753 -10.876 1.00 91.25 212 VAL A O 1
ATOM 1600 N N . ARG A 1 213 ? 9.779 -5.155 -9.420 1.00 89.81 213 ARG A N 1
ATOM 1601 C CA . ARG A 1 213 ? 9.505 -5.976 -8.227 1.00 89.81 213 ARG A CA 1
ATOM 1602 C C . ARG A 1 213 ? 8.066 -6.471 -8.167 1.00 89.81 213 ARG A C 1
ATOM 1604 O O . ARG A 1 213 ? 7.834 -7.626 -7.819 1.00 89.81 213 ARG A O 1
ATOM 1611 N N . HIS A 1 214 ? 7.104 -5.615 -8.506 1.00 90.44 214 HIS A N 1
ATOM 1612 C CA . HIS A 1 214 ? 5.697 -6.003 -8.541 1.00 90.44 214 HIS A CA 1
ATOM 1613 C C . HIS A 1 214 ? 5.406 -7.026 -9.644 1.00 90.44 214 HIS A C 1
ATOM 1615 O O . HIS A 1 214 ? 4.761 -8.034 -9.357 1.00 90.44 214 HIS A O 1
ATOM 1621 N N . LEU A 1 215 ? 5.935 -6.820 -10.856 1.00 89.75 215 LEU A N 1
ATOM 1622 C CA . LEU A 1 215 ? 5.815 -7.776 -11.962 1.00 89.75 215 LEU A CA 1
ATOM 1623 C C . LEU A 1 215 ? 6.445 -9.131 -11.611 1.00 89.75 215 LEU A C 1
ATOM 1625 O O . LEU A 1 215 ? 5.804 -10.164 -11.795 1.00 89.75 215 LEU A O 1
ATOM 1629 N N . SER A 1 216 ? 7.661 -9.132 -11.056 1.00 88.25 216 SER A N 1
ATOM 1630 C CA . SER A 1 216 ? 8.352 -10.347 -10.614 1.00 88.25 216 SER A CA 1
ATOM 1631 C C . SER A 1 216 ? 7.553 -11.092 -9.552 1.00 88.25 216 SER A C 1
ATOM 1633 O O . SER A 1 216 ? 7.323 -12.290 -9.691 1.00 88.25 216 SER A O 1
ATOM 1635 N N . ARG A 1 217 ? 7.068 -10.389 -8.518 1.00 88.56 217 ARG A N 1
ATOM 1636 C CA . ARG A 1 217 ? 6.258 -10.999 -7.458 1.00 88.56 217 ARG A CA 1
ATOM 1637 C C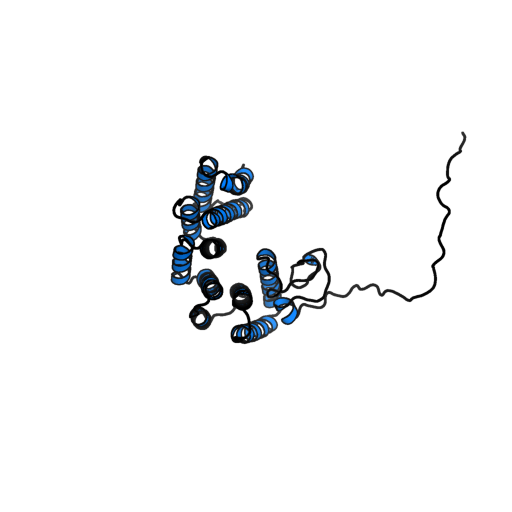 . ARG A 1 217 ? 4.997 -11.654 -8.022 1.00 88.56 217 ARG A C 1
ATOM 1639 O O . ARG A 1 217 ? 4.732 -12.802 -7.689 1.00 88.56 217 ARG A O 1
ATOM 1646 N N . TRP A 1 218 ? 4.254 -10.967 -8.889 1.00 87.94 218 TRP A N 1
ATOM 1647 C CA . TRP A 1 218 ? 3.049 -11.539 -9.495 1.00 87.94 218 TRP A CA 1
ATOM 1648 C C . TRP A 1 218 ? 3.349 -12.744 -10.382 1.00 87.94 218 TRP A C 1
ATOM 1650 O O . TRP A 1 218 ? 2.583 -13.698 -10.368 1.00 87.94 218 TRP A O 1
ATOM 1660 N N . CYS A 1 219 ? 4.468 -12.752 -11.110 1.00 86.81 219 CYS A N 1
ATOM 1661 C CA . CYS A 1 219 ? 4.879 -13.937 -11.865 1.00 86.81 219 CYS A CA 1
ATOM 1662 C C . CYS A 1 219 ? 5.151 -15.134 -10.935 1.00 86.81 219 CYS A C 1
ATOM 1664 O O . CYS A 1 219 ? 4.741 -16.251 -11.240 1.00 86.81 219 CYS A O 1
ATOM 1666 N N . ILE A 1 220 ? 5.803 -14.911 -9.791 1.00 85.19 220 ILE A N 1
ATOM 1667 C CA . ILE A 1 220 ? 6.079 -15.963 -8.798 1.00 85.19 220 ILE A CA 1
ATOM 1668 C C . ILE A 1 220 ? 4.776 -16.478 -8.168 1.00 85.19 220 ILE A C 1
ATOM 1670 O O . ILE A 1 220 ? 4.554 -17.688 -8.125 1.00 85.19 220 ILE A O 1
ATOM 1674 N N . GLU A 1 221 ? 3.909 -15.568 -7.716 1.00 85.62 221 GLU A N 1
ATOM 1675 C CA . GLU A 1 221 ? 2.609 -15.891 -7.111 1.00 85.62 221 GLU A CA 1
ATOM 1676 C C . GLU A 1 221 ? 1.712 -16.650 -8.101 1.00 85.62 221 GLU A C 1
ATOM 1678 O O . GLU A 1 221 ? 1.182 -17.708 -7.775 1.00 85.62 221 GLU A O 1
ATOM 1683 N N . GLU A 1 222 ? 1.605 -16.170 -9.342 1.00 86.88 222 GLU A N 1
ATOM 1684 C CA . GLU A 1 222 ? 0.782 -16.807 -10.368 1.00 86.88 222 GLU A CA 1
ATOM 1685 C C . GLU A 1 222 ? 1.365 -18.148 -10.815 1.00 86.88 222 GLU A C 1
ATOM 1687 O O . GLU A 1 222 ? 0.607 -19.066 -11.122 1.00 86.88 222 GLU A O 1
ATOM 1692 N N . ARG A 1 223 ? 2.698 -18.323 -10.829 1.00 83.06 223 ARG A N 1
ATOM 1693 C CA . ARG A 1 223 ? 3.313 -19.630 -11.113 1.00 83.06 223 ARG A CA 1
ATOM 1694 C C . ARG A 1 223 ? 2.867 -20.678 -10.102 1.00 83.06 223 ARG A C 1
ATOM 1696 O O . ARG A 1 223 ? 2.556 -21.785 -10.534 1.00 83.06 223 ARG A O 1
ATOM 1703 N N . ALA A 1 224 ? 2.834 -20.323 -8.818 1.00 84.12 224 ALA A N 1
ATOM 1704 C CA . ALA A 1 224 ? 2.460 -21.223 -7.730 1.00 84.12 224 ALA A CA 1
ATOM 1705 C C . ALA A 1 224 ? 1.002 -21.716 -7.810 1.00 84.12 224 ALA A C 1
ATOM 1707 O O . ALA A 1 224 ? 0.668 -22.713 -7.178 1.00 84.12 224 ALA A O 1
ATOM 1708 N N . ASN A 1 225 ? 0.146 -21.057 -8.597 1.00 85.50 225 ASN A N 1
ATOM 1709 C CA . ASN A 1 225 ? -1.219 -21.512 -8.856 1.00 85.50 225 ASN A CA 1
ATOM 1710 C C . ASN A 1 225 ? -1.236 -22.614 -9.933 1.00 85.50 225 ASN A C 1
ATOM 1712 O O . ASN A 1 225 ? -0.797 -22.381 -11.053 1.00 85.50 225 ASN A O 1
ATOM 1716 N N . ASP A 1 226 ? -1.824 -23.782 -9.673 1.00 78.88 226 ASP A N 1
ATOM 1717 C CA . ASP A 1 226 ? -1.856 -24.919 -10.622 1.00 78.88 226 ASP A CA 1
ATOM 1718 C C . ASP A 1 226 ? -2.800 -24.739 -11.843 1.00 78.88 226 ASP A C 1
ATOM 1720 O O . ASP A 1 226 ? -3.070 -25.688 -12.579 1.00 78.88 226 ASP A O 1
ATOM 1724 N N . GLY A 1 227 ? -3.328 -23.533 -12.072 1.00 86.88 227 GLY A N 1
ATOM 1725 C CA . GLY A 1 227 ? -4.281 -23.227 -13.145 1.00 86.88 227 GLY A CA 1
ATOM 1726 C C . GLY A 1 227 ? -3.660 -22.755 -14.466 1.00 86.88 227 GLY A C 1
ATOM 1727 O O . GLY A 1 227 ? -2.459 -22.475 -14.562 1.00 86.88 227 GLY A O 1
ATOM 1728 N N . ASP A 1 228 ? -4.523 -22.615 -15.479 1.00 89.75 228 ASP A N 1
ATOM 1729 C CA . ASP A 1 228 ? -4.188 -21.970 -16.751 1.00 89.75 228 ASP A CA 1
ATOM 1730 C C . ASP A 1 228 ? -3.699 -20.543 -16.509 1.00 89.75 228 ASP A C 1
ATOM 1732 O O . ASP A 1 228 ? -4.356 -19.741 -15.843 1.00 89.75 228 ASP A O 1
ATOM 1736 N N . LYS A 1 229 ? -2.544 -20.209 -17.088 1.00 87.25 229 LYS A N 1
ATOM 1737 C CA . LYS A 1 229 ? -1.956 -18.887 -16.889 1.00 87.25 229 LYS A CA 1
ATOM 1738 C C . LYS A 1 229 ? -2.720 -17.837 -17.701 1.00 87.25 229 LYS A C 1
ATOM 1740 O O . LYS A 1 229 ? -2.915 -18.015 -18.909 1.00 87.25 229 LYS A O 1
ATOM 1745 N N . PRO A 1 230 ? -3.121 -16.713 -17.089 1.00 86.44 230 PRO A N 1
ATOM 1746 C CA . PRO A 1 230 ? -3.792 -15.640 -17.808 1.00 86.44 230 PRO A CA 1
ATOM 1747 C C . PRO A 1 230 ? -2.839 -14.964 -18.804 1.00 86.44 230 PRO A C 1
ATOM 1749 O O . PRO A 1 230 ? -1.626 -14.951 -18.623 1.00 86.44 230 PRO A O 1
ATOM 1752 N N . LYS A 1 231 ? -3.370 -14.331 -19.859 1.00 87.94 231 LYS A N 1
ATOM 1753 C CA . LYS A 1 231 ? -2.538 -13.684 -20.900 1.00 87.94 231 LYS A CA 1
ATOM 1754 C C . LYS A 1 231 ? -1.545 -12.656 -20.346 1.00 87.94 231 LYS A C 1
ATOM 1756 O O . LYS A 1 231 ? -0.427 -12.565 -20.846 1.00 87.94 231 LYS A O 1
ATOM 1761 N N . TRP A 1 232 ? -1.945 -11.908 -19.314 1.00 87.75 232 TRP A N 1
ATOM 1762 C CA . TRP A 1 232 ? -1.089 -10.899 -18.689 1.00 87.75 232 TRP A CA 1
ATOM 1763 C C . TRP A 1 232 ? 0.172 -11.513 -18.064 1.00 87.75 232 TRP A C 1
ATOM 1765 O O . TRP A 1 232 ? 1.204 -10.850 -18.035 1.00 87.75 232 TRP A O 1
ATOM 1775 N N . PHE A 1 233 ? 0.125 -12.779 -17.624 1.00 87.12 233 PHE A N 1
ATOM 1776 C CA . PHE A 1 233 ? 1.277 -13.474 -17.049 1.00 87.12 233 PHE A CA 1
ATOM 1777 C C . PHE A 1 233 ? 2.409 -13.562 -18.072 1.00 87.12 233 PHE A C 1
ATOM 1779 O O . PHE A 1 233 ? 3.510 -13.084 -17.823 1.00 87.12 233 PHE A O 1
ATOM 1786 N N . PHE A 1 234 ? 2.127 -14.087 -19.266 1.00 89.19 234 PHE A N 1
ATOM 1787 C CA . PHE A 1 234 ? 3.135 -14.218 -20.320 1.00 89.19 234 PHE A CA 1
ATOM 1788 C C . PHE A 1 234 ? 3.698 -12.862 -20.753 1.00 89.19 234 PHE A C 1
ATOM 1790 O O . PHE A 1 234 ? 4.901 -12.727 -20.959 1.00 89.19 234 PHE A O 1
ATOM 1797 N N . PHE A 1 235 ? 2.847 -11.837 -20.815 1.00 88.38 235 PHE A N 1
ATOM 1798 C CA . PHE A 1 235 ? 3.280 -10.477 -21.120 1.00 88.38 235 PHE A CA 1
ATOM 1799 C C . PHE A 1 235 ? 4.220 -9.891 -20.047 1.00 88.38 235 PHE A C 1
ATOM 1801 O O . PHE A 1 235 ? 5.237 -9.273 -20.382 1.00 88.38 235 PHE A O 1
ATOM 1808 N N . ALA A 1 236 ? 3.927 -10.119 -18.763 1.00 86.69 236 ALA A N 1
ATOM 1809 C CA . ALA A 1 236 ? 4.806 -9.728 -17.664 1.00 86.69 236 ALA A CA 1
ATOM 1810 C C . ALA A 1 236 ? 6.164 -10.446 -17.756 1.00 86.69 236 ALA A C 1
ATOM 1812 O O . ALA A 1 236 ? 7.208 -9.799 -17.676 1.00 86.69 236 ALA A O 1
ATOM 1813 N N . VAL A 1 237 ? 6.161 -11.758 -18.017 1.00 88.38 237 VAL A N 1
ATOM 1814 C CA . VAL A 1 237 ? 7.384 -12.560 -18.195 1.00 88.38 237 VAL A CA 1
ATOM 1815 C C . VAL A 1 237 ? 8.234 -12.049 -19.358 1.00 88.38 237 VAL A C 1
ATOM 1817 O O . VAL A 1 237 ? 9.442 -11.867 -19.205 1.00 88.38 237 VAL A O 1
ATOM 1820 N N . ASP A 1 238 ? 7.624 -11.772 -20.510 1.00 92.06 238 ASP A N 1
ATOM 1821 C CA . ASP A 1 238 ? 8.333 -11.233 -21.674 1.00 92.06 238 ASP A CA 1
ATOM 1822 C C . ASP A 1 238 ? 8.922 -9.846 -21.396 1.00 92.06 238 ASP A C 1
ATOM 1824 O O . ASP A 1 238 ? 10.026 -9.530 -21.846 1.00 92.06 238 ASP A O 1
ATOM 1828 N N . THR A 1 239 ? 8.216 -9.022 -20.622 1.00 89.00 239 THR A N 1
ATOM 1829 C CA . THR A 1 239 ? 8.718 -7.718 -20.175 1.00 89.00 239 THR A CA 1
ATOM 1830 C C . THR A 1 239 ? 9.951 -7.876 -19.288 1.00 89.00 239 THR A C 1
ATOM 1832 O O . THR A 1 239 ? 10.967 -7.227 -19.539 1.00 89.00 239 THR A O 1
ATOM 1835 N N . LEU A 1 240 ? 9.911 -8.775 -18.301 1.00 87.69 240 LEU A N 1
ATOM 1836 C CA . LEU A 1 240 ? 11.060 -9.054 -17.435 1.00 87.69 240 LEU A CA 1
ATOM 1837 C C . LEU A 1 240 ? 12.255 -9.589 -18.236 1.00 87.69 240 LEU A C 1
ATOM 1839 O O . LEU A 1 240 ? 13.376 -9.125 -18.042 1.00 87.69 240 LEU A O 1
ATOM 1843 N N . LYS A 1 241 ? 12.029 -10.488 -19.203 1.00 87.94 241 LYS A N 1
ATOM 1844 C CA . LYS A 1 241 ? 13.084 -10.985 -20.104 1.00 87.94 241 LYS A CA 1
ATOM 1845 C C . LYS A 1 241 ? 13.732 -9.871 -20.926 1.00 87.94 241 LYS A C 1
ATOM 1847 O O . LYS A 1 241 ? 14.951 -9.870 -21.073 1.00 87.94 241 LYS A O 1
ATOM 1852 N N . LYS A 1 242 ? 12.952 -8.911 -21.436 1.00 88.69 242 LYS A N 1
ATOM 1853 C CA . LYS A 1 242 ? 13.499 -7.736 -22.141 1.00 88.69 242 LYS A CA 1
ATOM 1854 C C . LYS A 1 242 ? 14.394 -6.899 -21.233 1.00 88.69 242 LYS A C 1
ATOM 1856 O O . LYS A 1 242 ? 15.450 -6.471 -21.677 1.00 88.69 242 LYS A O 1
ATOM 1861 N N . ILE A 1 243 ? 13.998 -6.712 -19.975 1.00 85.06 243 ILE A N 1
ATOM 1862 C CA . ILE A 1 243 ? 14.792 -5.974 -18.984 1.00 85.06 243 ILE A CA 1
ATOM 1863 C C . ILE A 1 243 ? 16.101 -6.705 -18.670 1.00 85.06 243 ILE A C 1
ATOM 1865 O O . ILE A 1 243 ? 17.130 -6.054 -18.585 1.00 85.06 243 ILE A O 1
ATOM 1869 N N . ILE A 1 244 ? 16.083 -8.037 -18.550 1.00 82.81 244 ILE A N 1
ATOM 1870 C CA . ILE A 1 244 ? 17.293 -8.861 -18.344 1.00 82.81 244 ILE A CA 1
ATOM 1871 C C . ILE A 1 244 ? 18.220 -8.834 -19.571 1.00 82.81 244 ILE A C 1
ATOM 1873 O O . ILE A 1 244 ? 19.439 -8.934 -19.447 1.00 82.81 244 ILE A O 1
ATOM 1877 N N . ALA A 1 245 ? 17.653 -8.752 -20.775 1.00 84.19 245 ALA A N 1
ATOM 1878 C CA . ALA A 1 245 ? 18.433 -8.668 -22.006 1.00 84.19 245 ALA A CA 1
ATOM 1879 C C . ALA A 1 245 ? 19.052 -7.274 -22.214 1.00 84.19 245 ALA A C 1
ATOM 1881 O O . ALA A 1 245 ? 20.067 -7.151 -22.903 1.00 84.19 245 ALA A O 1
ATOM 1882 N N . ASP A 1 246 ? 18.453 -6.231 -21.634 1.00 82.00 246 ASP A N 1
ATOM 1883 C CA . ASP A 1 246 ? 18.924 -4.855 -21.737 1.00 82.00 246 ASP A CA 1
ATOM 1884 C C . ASP A 1 246 ? 19.999 -4.538 -20.687 1.00 82.00 246 ASP A C 1
ATOM 1886 O O . ASP A 1 246 ? 19.743 -4.083 -19.570 1.00 82.00 246 ASP A O 1
ATOM 1890 N N . THR A 1 247 ? 21.255 -4.714 -21.093 1.00 61.34 247 THR A N 1
ATOM 1891 C CA . THR A 1 247 ? 22.430 -4.459 -20.252 1.00 61.34 247 THR A CA 1
ATOM 1892 C C . THR A 1 247 ? 22.620 -2.988 -19.871 1.00 61.34 247 THR A C 1
ATOM 1894 O O . THR A 1 247 ? 23.460 -2.697 -19.017 1.00 61.34 247 THR A O 1
ATOM 1897 N N . ALA A 1 248 ? 21.851 -2.055 -20.447 1.00 66.00 248 ALA A N 1
ATOM 1898 C CA . ALA A 1 248 ? 21.895 -0.643 -20.074 1.00 66.00 248 ALA A CA 1
ATOM 1899 C C . ALA A 1 248 ? 21.278 -0.370 -18.690 1.00 66.00 248 ALA A C 1
ATOM 1901 O O . ALA A 1 248 ? 21.445 0.728 -18.150 1.00 66.00 248 ALA A O 1
ATOM 1902 N N . VAL A 1 249 ? 20.580 -1.347 -18.095 1.00 68.75 249 VAL A N 1
ATOM 1903 C CA . VAL A 1 249 ? 19.845 -1.170 -16.835 1.00 68.75 249 VAL A CA 1
ATOM 1904 C C . VAL A 1 249 ? 20.175 -2.269 -15.805 1.00 68.75 249 VAL A C 1
ATOM 1906 O O . VAL A 1 249 ? 19.282 -2.935 -15.276 1.00 68.75 249 VAL A O 1
ATOM 1909 N N . PRO A 1 250 ? 21.462 -2.453 -15.444 1.00 70.06 250 PRO A N 1
ATOM 1910 C CA . PRO A 1 250 ? 21.920 -3.603 -14.659 1.00 70.06 250 PRO A CA 1
ATOM 1911 C C . PRO A 1 250 ? 21.338 -3.658 -13.240 1.00 70.06 250 PRO A C 1
ATOM 1913 O O . PRO A 1 250 ? 21.276 -4.725 -12.638 1.00 70.06 250 PRO A O 1
ATOM 1916 N N . TYR A 1 251 ? 20.873 -2.531 -12.694 1.00 73.81 251 TYR A N 1
ATOM 1917 C CA . TYR A 1 251 ? 20.251 -2.489 -11.368 1.00 73.81 251 TYR A CA 1
ATOM 1918 C C . TYR A 1 251 ? 18.863 -3.148 -11.326 1.00 73.81 251 TYR A C 1
ATOM 1920 O O . TYR A 1 251 ? 18.422 -3.547 -10.252 1.00 73.81 251 TYR A O 1
ATOM 1928 N N . LEU A 1 252 ? 18.176 -3.282 -12.469 1.00 72.56 252 LEU A N 1
ATOM 1929 C CA . LEU A 1 252 ? 16.895 -3.991 -12.558 1.00 72.56 252 LEU A CA 1
ATOM 1930 C C . LEU A 1 252 ? 17.077 -5.502 -12.733 1.00 72.56 252 LEU A C 1
ATOM 1932 O O . LEU A 1 252 ? 16.143 -6.257 -12.465 1.00 72.56 252 LEU A O 1
ATOM 1936 N N . HIS A 1 253 ? 18.260 -5.950 -13.173 1.00 77.25 253 HIS A N 1
ATOM 1937 C CA . HIS A 1 253 ? 18.502 -7.350 -13.520 1.00 77.25 253 HIS A CA 1
ATOM 1938 C C . HIS A 1 253 ? 18.227 -8.297 -12.364 1.00 77.25 253 HIS A C 1
ATOM 1940 O O . HIS A 1 253 ? 17.589 -9.313 -12.580 1.00 77.25 253 HIS A O 1
ATOM 1946 N N . PHE A 1 254 ? 18.690 -7.990 -11.151 1.00 76.31 254 PHE A N 1
ATOM 1947 C CA . PHE A 1 254 ? 18.537 -8.918 -10.029 1.00 76.31 254 PHE A CA 1
ATOM 1948 C C . PHE A 1 254 ? 17.061 -9.196 -9.715 1.00 76.31 254 PHE A C 1
ATOM 1950 O O . PHE A 1 254 ? 16.645 -10.350 -9.680 1.00 76.31 254 PHE A O 1
ATOM 1957 N N . ASP A 1 255 ? 16.253 -8.144 -9.568 1.00 73.50 255 ASP A N 1
ATOM 1958 C CA . ASP A 1 255 ? 14.823 -8.280 -9.280 1.00 73.50 255 ASP A CA 1
ATOM 1959 C C . ASP A 1 255 ? 14.059 -8.925 -10.456 1.00 73.50 255 ASP A C 1
ATOM 1961 O O . ASP A 1 255 ? 13.124 -9.700 -10.239 1.00 73.50 255 ASP A O 1
ATOM 1965 N N . ALA A 1 256 ? 14.467 -8.661 -11.702 1.00 67.81 256 ALA A N 1
ATOM 1966 C CA . ALA A 1 256 ? 13.882 -9.304 -12.878 1.00 67.81 256 ALA A CA 1
ATOM 1967 C C . ALA A 1 256 ? 14.269 -10.791 -12.988 1.00 67.81 256 ALA A C 1
ATOM 1969 O O . ALA A 1 256 ? 13.408 -11.626 -13.265 1.00 67.81 256 ALA A O 1
ATOM 1970 N N . MET A 1 257 ? 15.533 -11.140 -12.723 1.00 74.81 257 MET A N 1
ATOM 1971 C CA . MET A 1 257 ? 16.021 -12.522 -12.694 1.00 74.81 257 MET A CA 1
ATOM 1972 C C . MET A 1 257 ? 15.322 -13.321 -11.605 1.00 74.81 257 MET A C 1
ATOM 1974 O O . MET A 1 257 ? 14.856 -14.410 -11.900 1.00 74.81 257 MET A O 1
ATOM 1978 N N . LEU A 1 258 ? 15.134 -12.773 -10.398 1.00 71.88 258 LEU A N 1
ATOM 1979 C CA . LEU A 1 258 ? 14.345 -13.448 -9.363 1.00 71.88 258 LEU A CA 1
ATOM 1980 C C . LEU A 1 258 ? 12.948 -13.825 -9.872 1.00 71.88 258 LEU A C 1
ATOM 1982 O O . LEU A 1 258 ? 12.495 -14.939 -9.624 1.00 71.88 258 LEU A O 1
ATOM 1986 N N . GLY A 1 259 ? 12.296 -12.932 -10.621 1.00 67.69 259 GLY A N 1
ATOM 1987 C CA . GLY A 1 259 ? 11.001 -13.204 -11.241 1.00 67.69 259 GLY A CA 1
ATOM 1988 C C . GLY A 1 259 ? 11.045 -14.286 -12.321 1.00 67.69 259 GLY A C 1
ATOM 1989 O O . GLY A 1 259 ? 10.107 -15.066 -12.402 1.00 67.69 259 GLY A O 1
ATOM 1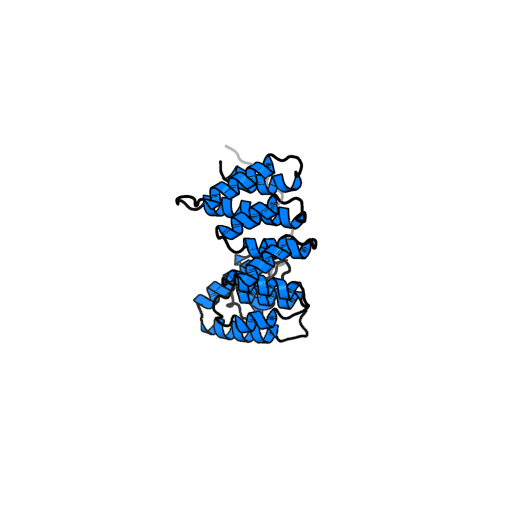990 N N . VAL A 1 260 ? 12.109 -14.347 -13.132 1.00 72.94 260 VAL A N 1
ATOM 1991 C CA . VAL A 1 260 ? 12.223 -15.245 -14.301 1.00 72.94 260 VAL A CA 1
ATOM 1992 C C . VAL A 1 260 ? 12.868 -16.598 -13.980 1.00 72.94 260 VAL A C 1
ATOM 1994 O O . VAL A 1 260 ? 12.401 -17.616 -14.474 1.00 72.94 260 VAL A O 1
ATOM 1997 N N . GLU A 1 261 ? 13.906 -16.654 -13.148 1.00 74.19 261 GLU A N 1
ATOM 1998 C CA . GLU A 1 261 ? 14.558 -17.902 -12.711 1.00 74.19 261 GLU A CA 1
ATOM 1999 C C . GLU A 1 261 ? 13.579 -18.790 -11.939 1.00 74.19 261 GLU A C 1
ATOM 2001 O O . GLU A 1 261 ? 13.549 -20.010 -12.102 1.00 74.19 261 GLU A O 1
ATOM 2006 N N . HIS A 1 262 ? 12.680 -18.161 -11.180 1.00 65.62 262 HIS A N 1
ATOM 2007 C CA . HIS A 1 262 ? 11.541 -18.828 -10.570 1.00 65.62 262 HIS A CA 1
ATOM 2008 C C . HIS A 1 262 ? 10.456 -19.199 -11.583 1.00 65.62 262 HIS A C 1
ATOM 2010 O O . HIS A 1 262 ? 9.361 -19.512 -11.134 1.00 65.62 262 HIS A O 1
ATOM 2016 N N . LEU A 1 263 ? 10.709 -19.238 -12.898 1.00 58.88 263 LEU A N 1
ATOM 2017 C CA . LEU A 1 263 ? 9.783 -19.745 -13.926 1.00 58.88 263 LEU A CA 1
ATOM 2018 C C . LEU A 1 263 ? 10.286 -20.988 -14.676 1.00 58.88 263 LEU A C 1
ATOM 2020 O O . LEU A 1 263 ? 9.446 -21.697 -15.231 1.00 58.88 263 LEU A O 1
ATOM 2024 N N . GLY A 1 264 ? 11.581 -21.327 -14.581 1.00 52.34 264 GLY A N 1
ATOM 2025 C CA . GLY A 1 264 ? 12.191 -22.468 -15.285 1.00 52.34 264 GLY A CA 1
ATOM 2026 C C . GLY A 1 264 ? 12.699 -22.092 -16.668 1.00 52.34 264 GLY A C 1
ATOM 2027 O O . GLY A 1 264 ? 11.874 -22.066 -17.607 1.00 52.34 264 GLY A O 1
#

Solvent-accessible surface area (backbone atoms only — not comparable to full-atom values): 14735 Å² total; per-residue (Å²): 134,83,83,90,87,83,88,89,90,86,86,87,82,89,86,86,80,90,82,83,77,85,80,72,85,72,83,62,70,78,72,78,64,47,70,61,26,50,42,58,22,48,92,52,71,32,92,43,33,88,74,20,77,31,40,17,44,49,97,50,20,22,34,8,38,64,67,50,88,48,67,69,45,41,49,31,31,33,51,41,48,43,55,49,29,71,78,33,56,71,56,39,56,52,44,52,52,53,51,55,54,59,64,68,43,79,89,54,50,60,69,46,45,22,38,52,42,51,46,53,46,57,47,85,78,70,87,58,59,65,62,49,53,58,63,35,77,49,93,47,67,60,34,24,51,32,36,30,38,38,36,28,76,70,66,34,62,66,33,42,52,49,32,57,53,41,23,53,30,87,51,47,73,57,6,25,48,26,31,49,45,50,57,71,48,92,44,64,70,44,49,55,51,31,48,49,39,42,70,38,83,80,28,31,73,52,16,20,46,42,19,35,44,40,48,18,49,50,44,42,58,57,62,75,42,95,65,86,80,55,75,56,52,59,54,46,52,53,48,34,52,51,46,58,68,38,74,91,43,64,85,48,27,62,49,25,43,60,23,50,66,67,67,115

Mean predicted aligned error: 10.28 Å

Sequence (264 aa):
MIRTLLRWFVAGCGLLWVACGGSADPSTALQEATIADFLAGSSVRCMLDEECDTGACYQGRCAGVLTTDALWAQRQVGRRLVERIQENPEFGDKFIATLREALRDETRSATQRSRLIALFAVVDRTPDLQWLKGLGQTDEPLVHLRVREALANRGDLLAAQELSTIARGKSEPLAMFAVSAIGTVANGENVDLLAAIALGLECTHGARLAAVRHLSRWCIEERANDGDKPKWFFFAVDTLKKIIADTAVPYLHFDAMLGVEHLG

pLDDT: mean 81.59, std 16.24, range [34.31, 94.31]